Protein AF-A0A5B8U722-F1 (afdb_monomer_lite)

Organism: NCBI:txid496014

Secondary structure (DSSP, 8-state):
------PPPPPPPPHHHHHHHHHHHHHHHHS-TTTT--BHHHHHHHTT--S--HHHHHHHHHHHHHTT-EEES-TTTPPTT-B-EEEPTTS------S--S--SSSSSSSTT------------------------------PPPP------------------------------HHHHHHHHHHHHHHHHHHHHHTTT-EEEEEE-TTS-EEEEEE-SSS-EEEEEEE-SEEEEEESEEEEEES-TTSEEEETTEEEPP-SSSEEEEEETTTEEEEPPGGGSTT-

Sequence (287 aa):
MESSGQRPPDPEVPLVDAGIAAEIARAAARGRGADRSPTLEQLLAAFGEREPTEAARRRVRAALQVSGMGVKPDLLDAEPGQRLLLLPPGVPSGRSRGRALGGLLALAAVLAIAVGAAALIGSGSGGGSAGDDLPATGTTTARVPGASTTTTAAPDTTASTPAETTDTTATTTTTTPADDAAAQRAARRRRQAAAEQAQGLVTVRVDASRVPTFLCVDDGAGTELFNGTLDGVKVFTERRVRLNIGLASTRVTVDGNALVLAGSPAGFDITRRGGARELPLGQRPCA

Foldseek 3Di:
DDPPPDDPDQDDAPPVLLVLLLVLLVCCVPDDQVSQWDFLCVLLVSVVHNDLDLVSLSRNQVSNVSNQKAWPPRSNPDDHRGIIGIHHHPPPNPPCPDDPDDDPPPPVVVVPDDDDDDDDDDDDDDDDDDDDDDDDDDDDDDDDDDDDDDDDDDDDDDDDDDDDDDPPPPPPPPDDPVVVVVVVVVVVVVVVVVVVVLVQKKKKKKACQPDWKFKWKDQVVQHTPDGDIDHGMDIDIHNKMKMWIQDQPIWMDINNHTDHAPDGGWIWIAHPVPGTDTDDPVGHRPD

Radius of gyration: 32.89 Å; chains: 1; bounding box: 66×100×90 Å

pLDDT: mean 77.54, std 21.73, range [35.44, 98.56]

Structure (mmCIF, N/CA/C/O backbone):
data_AF-A0A5B8U722-F1
#
_entry.id   AF-A0A5B8U722-F1
#
loop_
_atom_site.group_PDB
_atom_site.id
_atom_site.type_symbol
_atom_site.label_atom_id
_atom_site.label_alt_id
_atom_site.label_comp_id
_atom_site.label_asym_id
_atom_site.label_entity_id
_atom_site.label_seq_id
_atom_site.pdbx_PDB_ins_code
_atom_site.Cartn_x
_atom_site.Cartn_y
_atom_site.Cartn_z
_atom_site.occupancy
_atom_site.B_iso_or_equiv
_atom_site.auth_seq_id
_atom_site.auth_comp_id
_atom_site.auth_asym_id
_atom_site.auth_atom_id
_atom_site.pdbx_PDB_model_num
ATOM 1 N N . MET A 1 1 ? 43.239 -1.236 -46.758 1.00 45.78 1 MET A N 1
ATOM 2 C CA . MET A 1 1 ? 43.403 -0.206 -45.712 1.00 45.78 1 MET A CA 1
ATOM 3 C C . MET A 1 1 ? 42.037 0.018 -45.096 1.00 45.78 1 MET A C 1
ATOM 5 O O . MET A 1 1 ? 41.280 0.853 -45.570 1.00 45.78 1 MET A O 1
ATOM 9 N N . GLU A 1 2 ? 41.668 -0.829 -44.139 1.00 52.81 2 GLU A N 1
ATOM 10 C CA . GLU A 1 2 ? 40.404 -0.686 -43.420 1.00 52.81 2 GLU A CA 1
ATOM 11 C C . GLU A 1 2 ? 40.581 0.439 -42.403 1.00 52.81 2 GLU A C 1
ATOM 13 O O . GLU A 1 2 ? 41.455 0.386 -41.540 1.00 52.81 2 GLU A O 1
ATOM 18 N N . SER A 1 3 ? 39.816 1.513 -42.590 1.00 61.81 3 SER A N 1
ATOM 19 C CA . SER A 1 3 ? 39.778 2.644 -41.676 1.00 61.81 3 SER A CA 1
ATOM 20 C C . SER A 1 3 ? 39.223 2.143 -40.347 1.00 61.81 3 SER A C 1
ATOM 22 O O . SER A 1 3 ? 38.045 1.792 -40.256 1.00 61.81 3 SER A O 1
ATOM 24 N N . SER A 1 4 ? 40.084 2.063 -39.333 1.00 68.56 4 SER A N 1
ATOM 25 C CA . SER A 1 4 ? 39.699 1.841 -37.941 1.00 68.56 4 SER A CA 1
ATOM 26 C C . SER A 1 4 ? 38.858 3.029 -37.483 1.00 68.56 4 SER A C 1
ATOM 28 O O . SER A 1 4 ? 39.371 3.964 -36.874 1.00 68.56 4 SER A O 1
ATOM 30 N N . GLY A 1 5 ? 37.575 3.030 -37.849 1.00 67.31 5 GLY A N 1
ATOM 31 C CA . GLY A 1 5 ? 36.632 4.068 -37.470 1.00 67.31 5 GLY A CA 1
ATOM 32 C C . GLY A 1 5 ? 36.662 4.232 -35.958 1.00 67.31 5 GLY A C 1
ATOM 33 O O . GLY A 1 5 ? 36.425 3.269 -35.225 1.00 67.31 5 GLY A O 1
ATOM 34 N N . GLN A 1 6 ? 37.006 5.439 -35.508 1.00 75.38 6 GLN A N 1
ATOM 35 C CA . GLN A 1 6 ? 36.998 5.827 -34.105 1.00 75.38 6 GLN A CA 1
ATOM 36 C C . GLN A 1 6 ? 35.641 5.415 -33.517 1.00 75.38 6 GLN A C 1
ATOM 38 O O . GLN A 1 6 ? 34.600 5.952 -33.905 1.00 75.38 6 GLN A O 1
ATOM 43 N N . ARG A 1 7 ? 35.625 4.417 -32.626 1.00 67.31 7 ARG A N 1
ATOM 44 C CA . ARG A 1 7 ? 34.402 4.063 -31.904 1.00 67.31 7 ARG A CA 1
ATOM 45 C C . ARG A 1 7 ? 34.008 5.309 -31.097 1.00 67.31 7 ARG A C 1
ATOM 47 O O . ARG A 1 7 ? 34.874 5.831 -30.393 1.00 67.31 7 ARG A O 1
ATOM 54 N N . PRO A 1 8 ? 32.770 5.820 -31.222 1.00 72.12 8 PRO A N 1
ATOM 55 C CA . PRO A 1 8 ? 32.344 6.960 -30.424 1.00 72.12 8 PRO A CA 1
ATOM 56 C C . PRO A 1 8 ? 32.541 6.628 -28.937 1.00 72.12 8 PRO A C 1
ATOM 58 O O . PRO A 1 8 ? 32.308 5.475 -28.559 1.00 72.12 8 PRO A O 1
ATOM 61 N N . PRO A 1 9 ? 33.020 7.585 -28.122 1.00 76.75 9 PRO A N 1
ATOM 62 C CA . PRO A 1 9 ? 33.243 7.356 -26.701 1.00 76.75 9 PRO A CA 1
ATOM 63 C C . PRO A 1 9 ? 31.940 6.895 -26.045 1.00 76.75 9 PRO A C 1
ATOM 65 O O . PRO A 1 9 ? 30.863 7.411 -26.360 1.00 76.75 9 PRO A O 1
ATOM 68 N N . ASP A 1 10 ? 32.041 5.896 -25.168 1.00 74.56 10 ASP A N 1
ATOM 69 C CA . ASP A 1 10 ? 30.887 5.405 -24.423 1.00 74.56 10 ASP A CA 1
ATOM 70 C C . ASP A 1 10 ? 30.315 6.555 -23.573 1.00 74.56 10 ASP A C 1
ATOM 72 O O . ASP A 1 10 ? 31.083 7.302 -22.959 1.00 74.56 10 ASP A O 1
ATOM 76 N N . PRO A 1 11 ? 28.985 6.754 -23.561 1.00 78.56 11 PRO A N 1
ATOM 77 C CA . PRO A 1 11 ? 28.383 7.850 -22.818 1.00 78.56 11 PRO A CA 1
ATOM 78 C C . PRO A 1 11 ? 28.629 7.659 -21.320 1.00 78.56 11 PRO A C 1
ATOM 80 O O . PRO A 1 11 ? 28.277 6.622 -20.754 1.00 78.56 11 PRO A O 1
ATOM 83 N N . GLU A 1 12 ? 29.207 8.672 -20.675 1.00 86.50 12 GLU A N 1
ATOM 84 C CA . GLU A 1 12 ? 29.334 8.705 -19.220 1.00 86.50 12 GLU A CA 1
ATOM 85 C C . GLU A 1 12 ? 27.938 8.666 -18.586 1.00 86.50 12 GLU A C 1
ATOM 87 O O . GLU A 1 12 ? 27.045 9.431 -18.959 1.00 86.50 12 GLU A O 1
ATOM 92 N N . VAL A 1 13 ? 27.738 7.741 -17.646 1.00 89.00 13 VAL A N 1
ATOM 93 C CA . VAL A 1 13 ? 26.460 7.560 -16.951 1.00 89.00 13 VAL A CA 1
ATOM 94 C C . VAL A 1 13 ? 26.502 8.354 -15.645 1.00 89.00 13 VAL A C 1
ATOM 96 O O . VAL A 1 13 ? 27.310 8.025 -14.772 1.00 89.00 13 VAL A O 1
ATOM 99 N N . PRO A 1 14 ? 25.639 9.370 -15.463 1.00 90.56 14 PRO A N 1
ATOM 100 C CA . PRO A 1 14 ? 25.515 10.065 -14.189 1.00 90.56 14 PRO A CA 1
ATOM 101 C C . PRO A 1 14 ? 25.178 9.091 -13.052 1.00 90.56 14 PRO A C 1
ATOM 103 O O . PRO A 1 14 ? 24.369 8.178 -13.218 1.00 90.56 14 PRO A O 1
ATOM 106 N N . LEU A 1 15 ? 25.742 9.311 -11.859 1.00 90.19 15 LEU A N 1
ATOM 107 C CA . LEU A 1 15 ? 25.465 8.464 -10.686 1.00 90.19 15 LEU A CA 1
ATOM 108 C C . LEU A 1 15 ? 23.971 8.418 -10.325 1.00 90.19 15 LEU A C 1
ATOM 110 O O . LEU A 1 15 ? 23.484 7.399 -9.837 1.00 90.19 15 LEU A O 1
ATOM 114 N N . VAL A 1 16 ? 23.245 9.507 -10.594 1.00 92.25 16 VAL A N 1
ATOM 115 C CA . VAL A 1 16 ? 21.790 9.590 -10.402 1.00 92.25 16 VAL A CA 1
ATOM 116 C C . VAL A 1 16 ? 21.071 8.570 -11.290 1.00 92.25 16 VAL A C 1
ATOM 118 O O . VAL A 1 16 ? 20.267 7.785 -10.789 1.00 92.25 16 VAL A O 1
ATOM 121 N N . ASP A 1 17 ? 21.429 8.501 -12.572 1.00 92.44 17 ASP A N 1
ATOM 122 C CA . ASP A 1 17 ? 20.824 7.580 -13.539 1.00 92.44 17 ASP A CA 1
ATOM 123 C C . ASP A 1 17 ? 21.125 6.120 -13.185 1.00 92.44 17 ASP A C 1
ATOM 125 O O . ASP A 1 17 ? 20.253 5.257 -13.283 1.00 92.44 17 ASP A O 1
ATOM 129 N N . ALA A 1 18 ? 22.339 5.829 -12.709 1.00 90.69 18 ALA A N 1
ATOM 130 C CA . ALA A 1 18 ? 22.688 4.496 -12.221 1.00 90.69 18 ALA A CA 1
ATOM 131 C C . ALA A 1 18 ? 21.826 4.081 -11.011 1.00 90.69 18 ALA A C 1
ATOM 133 O O . ALA A 1 18 ? 21.394 2.930 -10.918 1.00 90.69 18 ALA A O 1
ATOM 134 N N . GLY A 1 19 ? 21.529 5.021 -10.105 1.00 90.62 19 GLY A N 1
ATOM 135 C CA . GLY A 1 19 ? 20.629 4.798 -8.972 1.00 90.62 19 GLY A CA 1
ATOM 136 C C . GLY A 1 19 ? 19.201 4.463 -9.409 1.00 90.62 19 GLY A C 1
ATOM 137 O O . GLY A 1 19 ? 18.633 3.472 -8.941 1.00 90.62 19 GLY A O 1
ATOM 138 N N . ILE A 1 20 ? 18.660 5.237 -10.355 1.00 93.31 20 ILE A N 1
ATOM 139 C CA . ILE A 1 20 ? 17.325 5.021 -10.936 1.00 93.31 20 ILE A CA 1
ATOM 140 C C . ILE A 1 20 ? 17.263 3.660 -11.641 1.00 93.31 20 ILE A C 1
ATOM 142 O O . ILE A 1 20 ? 16.347 2.871 -11.407 1.00 93.31 20 ILE A O 1
ATOM 146 N N . ALA A 1 21 ? 18.273 3.327 -12.449 1.00 92.94 21 ALA A N 1
ATOM 147 C CA . ALA A 1 21 ? 18.354 2.042 -13.137 1.00 92.94 21 ALA A CA 1
ATOM 148 C C . ALA A 1 21 ? 18.382 0.850 -12.161 1.00 92.94 21 ALA A C 1
ATOM 150 O O . ALA A 1 21 ? 17.699 -0.151 -12.392 1.00 92.94 21 ALA A O 1
ATOM 151 N N . ALA A 1 22 ? 19.099 0.967 -11.038 1.00 91.38 22 ALA A N 1
ATOM 152 C CA . ALA A 1 22 ? 19.136 -0.065 -10.004 1.00 91.38 22 ALA A CA 1
ATOM 153 C C . ALA A 1 22 ? 17.789 -0.219 -9.274 1.00 91.38 22 ALA A C 1
ATOM 155 O O . ALA A 1 22 ? 17.413 -1.328 -8.878 1.00 91.38 22 ALA A O 1
ATOM 156 N N . GLU A 1 23 ? 17.048 0.873 -9.086 1.00 91.25 23 GLU A N 1
ATOM 157 C CA . GLU A 1 23 ? 15.702 0.836 -8.516 1.00 91.25 23 GLU A CA 1
ATOM 158 C C . GLU A 1 23 ? 14.706 0.159 -9.464 1.00 91.25 23 GLU A C 1
ATOM 160 O O . GLU A 1 23 ? 13.997 -0.760 -9.044 1.00 91.25 23 GLU A O 1
ATOM 165 N N . ILE A 1 24 ? 14.734 0.518 -10.752 1.00 90.38 24 ILE A N 1
ATOM 166 C CA . ILE A 1 24 ? 13.942 -0.136 -11.803 1.00 90.38 24 ILE A CA 1
ATOM 167 C C . ILE A 1 24 ? 14.284 -1.629 -11.877 1.00 90.38 24 ILE A C 1
ATOM 169 O O . ILE A 1 24 ? 13.381 -2.459 -11.958 1.00 90.38 24 ILE A O 1
ATOM 173 N N . ALA A 1 25 ? 15.562 -2.002 -11.773 1.00 89.56 25 ALA A N 1
ATOM 174 C CA . ALA A 1 25 ? 15.980 -3.403 -11.748 1.00 89.56 25 ALA A CA 1
ATOM 175 C C . ALA A 1 25 ? 15.379 -4.170 -10.559 1.00 89.56 25 ALA A C 1
ATOM 177 O O . ALA A 1 25 ? 14.835 -5.266 -10.723 1.00 89.56 25 ALA A O 1
ATOM 178 N N . ARG A 1 26 ? 15.406 -3.579 -9.357 1.00 88.44 26 ARG A N 1
ATOM 179 C CA . ARG A 1 26 ? 14.780 -4.163 -8.157 1.00 88.44 26 ARG A CA 1
ATOM 180 C C . ARG A 1 26 ? 13.259 -4.239 -8.267 1.00 88.44 26 ARG A C 1
ATOM 182 O O . ARG A 1 26 ? 12.664 -5.153 -7.692 1.00 88.44 26 ARG A O 1
ATOM 189 N N . ALA A 1 27 ? 12.625 -3.283 -8.940 1.00 87.19 27 ALA A N 1
ATOM 190 C CA . ALA A 1 27 ? 11.193 -3.307 -9.209 1.00 87.19 27 ALA A CA 1
ATOM 191 C C . ALA A 1 27 ? 10.849 -4.420 -10.209 1.00 87.19 27 ALA A C 1
ATOM 193 O O . ALA A 1 27 ? 10.029 -5.274 -9.892 1.00 87.19 27 ALA A O 1
ATOM 194 N N . ALA A 1 28 ? 11.548 -4.506 -11.343 1.00 86.62 28 ALA A N 1
ATOM 195 C CA . ALA A 1 28 ? 11.338 -5.536 -12.363 1.00 86.62 28 ALA A CA 1
ATOM 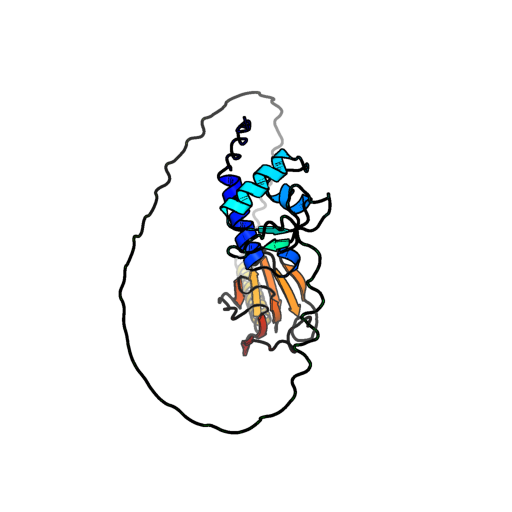196 C C . ALA A 1 28 ? 11.570 -6.963 -11.829 1.00 86.62 28 ALA A C 1
ATOM 198 O O . ALA A 1 28 ? 10.838 -7.893 -12.185 1.00 86.62 28 ALA A O 1
ATOM 199 N N . ALA A 1 29 ? 12.551 -7.137 -10.935 1.00 84.56 29 ALA A N 1
ATOM 200 C CA . ALA A 1 29 ? 12.826 -8.413 -10.277 1.00 84.56 29 ALA A CA 1
ATOM 201 C C . ALA A 1 29 ? 11.695 -8.855 -9.327 1.00 84.56 29 ALA A C 1
ATOM 203 O O . ALA A 1 29 ? 11.394 -10.046 -9.246 1.00 84.56 29 ALA A O 1
ATOM 204 N N . ARG A 1 30 ? 11.055 -7.909 -8.624 1.00 82.81 30 ARG A N 1
ATOM 205 C CA . ARG A 1 30 ? 9.993 -8.178 -7.632 1.00 82.81 30 ARG A CA 1
ATOM 206 C C . ARG A 1 30 ? 8.572 -8.118 -8.207 1.00 82.81 30 ARG A C 1
ATOM 208 O O . ARG A 1 30 ? 7.661 -8.697 -7.622 1.00 82.81 30 ARG A O 1
ATOM 215 N N . GLY A 1 31 ? 8.382 -7.396 -9.306 1.00 70.88 31 GLY A N 1
ATOM 216 C CA . GLY A 1 31 ? 7.081 -6.995 -9.836 1.00 70.88 31 GLY A CA 1
ATOM 217 C C . GLY A 1 31 ? 6.340 -8.070 -10.631 1.00 70.88 31 GLY A C 1
ATOM 218 O O . GLY A 1 31 ? 6.924 -9.048 -11.117 1.00 70.88 31 GLY A O 1
ATOM 219 N N . ARG A 1 32 ? 5.023 -7.862 -10.780 1.00 60.31 32 ARG A N 1
ATOM 220 C CA . ARG A 1 32 ? 4.147 -8.657 -11.664 1.00 60.31 32 ARG A CA 1
ATOM 221 C C . ARG A 1 32 ? 4.391 -8.235 -13.120 1.00 60.31 32 ARG A C 1
ATOM 223 O O . ARG A 1 32 ? 5.004 -7.208 -13.375 1.00 60.31 32 ARG A O 1
ATOM 230 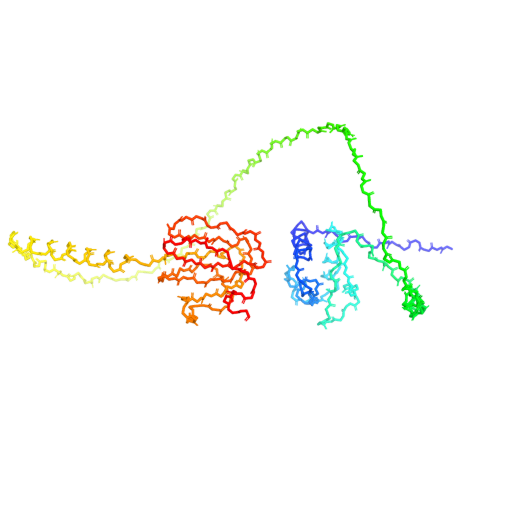N N . GLY A 1 33 ? 3.921 -9.017 -14.098 1.00 63.28 33 GLY A N 1
ATOM 231 C CA . GLY A 1 33 ? 4.271 -8.847 -15.523 1.00 63.28 33 GLY A CA 1
ATOM 232 C C . GLY A 1 33 ? 4.139 -7.426 -16.104 1.00 63.28 33 GLY A C 1
ATOM 233 O O . GLY A 1 33 ? 4.880 -7.099 -17.024 1.00 63.28 33 GLY A O 1
ATOM 234 N N . ALA A 1 34 ? 3.274 -6.570 -15.546 1.00 62.41 34 ALA A N 1
ATOM 235 C CA . ALA A 1 34 ? 3.134 -5.169 -15.950 1.00 62.41 34 ALA A CA 1
ATOM 236 C C . ALA A 1 34 ? 4.376 -4.308 -15.636 1.00 62.41 34 ALA A C 1
ATOM 238 O O . ALA A 1 34 ? 4.779 -3.513 -16.483 1.00 62.41 34 ALA A O 1
ATOM 239 N N . ASP A 1 35 ? 5.031 -4.529 -14.491 1.00 72.06 35 ASP A N 1
ATOM 240 C CA . ASP A 1 35 ? 6.246 -3.805 -14.072 1.00 72.06 35 ASP A CA 1
ATOM 241 C C . ASP A 1 35 ? 7.470 -4.196 -14.912 1.00 72.06 35 ASP A C 1
ATOM 243 O O . ASP A 1 35 ? 8.492 -3.514 -14.929 1.00 72.06 35 ASP A O 1
ATOM 247 N N . ARG A 1 36 ? 7.364 -5.316 -15.636 1.00 77.00 36 ARG A N 1
ATOM 248 C CA . ARG A 1 36 ? 8.388 -5.799 -16.566 1.00 77.00 36 ARG A CA 1
ATOM 249 C C . ARG A 1 36 ? 8.211 -5.245 -17.972 1.00 77.00 36 ARG A C 1
ATOM 251 O O . ARG A 1 36 ? 9.063 -5.517 -18.809 1.00 77.00 36 ARG A O 1
ATOM 258 N N . SER A 1 37 ? 7.125 -4.521 -18.246 1.00 90.44 37 SER A N 1
ATOM 259 C CA . SER A 1 37 ? 6.800 -4.023 -19.584 1.00 90.44 37 SER A CA 1
ATOM 260 C C . SER A 1 37 ? 6.424 -2.530 -19.614 1.00 90.44 37 SER A C 1
ATOM 262 O O . SER A 1 37 ? 5.319 -2.216 -20.077 1.00 90.44 37 SER A O 1
ATOM 264 N N . PRO A 1 38 ? 7.260 -1.603 -19.100 1.00 93.50 38 PRO A N 1
ATOM 265 C CA . PRO A 1 38 ? 6.992 -0.172 -19.230 1.00 93.50 38 PRO A CA 1
ATOM 266 C C . PRO A 1 38 ? 6.971 0.255 -20.701 1.00 93.50 38 PRO A C 1
ATOM 268 O O . PRO A 1 38 ? 7.628 -0.344 -21.552 1.00 93.50 38 PRO A O 1
ATOM 271 N N . THR A 1 39 ? 6.217 1.306 -21.008 1.00 95.50 39 THR A N 1
ATOM 272 C CA . THR A 1 39 ? 6.347 1.995 -22.303 1.00 95.50 39 THR A CA 1
ATOM 273 C C . THR A 1 39 ? 7.669 2.758 -22.369 1.00 95.50 39 THR A C 1
ATOM 275 O O . THR A 1 39 ? 8.244 3.105 -21.331 1.00 95.50 39 THR A O 1
ATOM 278 N N . LEU A 1 40 ? 8.159 3.022 -23.581 1.00 95.31 40 LEU A N 1
ATOM 279 C CA . LEU A 1 40 ? 9.360 3.828 -23.792 1.00 95.31 40 LEU A CA 1
ATOM 280 C C . LEU A 1 40 ? 9.274 5.183 -23.070 1.00 95.31 40 LEU A C 1
ATOM 282 O O . LEU A 1 40 ? 10.220 5.578 -22.396 1.00 95.31 40 LEU A O 1
ATOM 286 N N . GLU A 1 41 ? 8.134 5.864 -23.160 1.00 95.25 41 GLU A N 1
ATOM 287 C CA . GLU A 1 41 ? 7.905 7.174 -22.547 1.00 95.25 41 GLU A CA 1
ATOM 288 C C . GLU A 1 41 ? 7.948 7.094 -21.027 1.00 95.25 41 GLU A C 1
ATOM 290 O O . GLU A 1 41 ? 8.575 7.930 -20.389 1.00 95.25 41 GLU A O 1
ATOM 295 N N . GLN A 1 42 ? 7.317 6.075 -20.437 1.00 94.62 42 GLN A N 1
ATOM 296 C CA . GLN A 1 42 ? 7.354 5.866 -18.988 1.00 94.62 42 GLN A CA 1
ATOM 297 C C . GLN A 1 42 ? 8.774 5.614 -18.498 1.00 94.62 42 GLN A C 1
ATOM 299 O O . GLN A 1 42 ? 9.165 6.127 -17.451 1.00 94.62 42 GLN A O 1
ATOM 304 N N . LEU A 1 43 ? 9.545 4.833 -19.258 1.00 95.00 43 LEU A N 1
ATOM 305 C CA . LEU A 1 43 ? 10.925 4.558 -18.910 1.00 95.00 43 LEU A CA 1
ATOM 306 C C . LEU A 1 43 ? 11.764 5.834 -18.988 1.00 95.00 43 LEU A C 1
ATOM 308 O O . LEU A 1 43 ? 12.470 6.128 -18.038 1.00 95.00 43 LEU A O 1
ATOM 312 N N . LEU A 1 44 ? 11.661 6.620 -20.060 1.00 95.50 44 LEU A N 1
ATOM 313 C CA . LEU A 1 44 ? 12.402 7.880 -20.190 1.00 95.50 44 LEU A CA 1
ATOM 314 C C . LEU A 1 44 ? 11.978 8.921 -19.144 1.00 95.50 44 LEU A C 1
ATOM 316 O O . LEU A 1 44 ? 12.833 9.561 -18.532 1.00 95.50 44 LEU A O 1
ATOM 320 N N . ALA A 1 45 ? 10.678 9.016 -18.859 1.00 95.75 45 ALA A N 1
ATOM 321 C CA . ALA A 1 45 ? 10.142 9.902 -17.833 1.00 95.75 45 ALA A CA 1
ATOM 322 C C . ALA A 1 45 ? 10.676 9.562 -16.433 1.00 95.75 45 ALA A C 1
ATOM 324 O O . ALA A 1 45 ? 10.900 10.472 -15.636 1.00 95.75 45 ALA A O 1
ATOM 325 N N . ALA A 1 46 ? 10.943 8.283 -16.139 1.00 94.62 46 ALA A N 1
ATOM 326 C CA . ALA A 1 46 ? 11.564 7.871 -14.879 1.00 94.62 46 ALA A CA 1
ATOM 327 C C . ALA A 1 46 ? 12.998 8.410 -14.712 1.00 94.62 46 ALA A C 1
ATOM 329 O O . ALA A 1 46 ? 13.438 8.623 -13.587 1.00 94.62 46 ALA A O 1
ATOM 330 N N . PHE A 1 47 ? 13.699 8.684 -15.816 1.00 94.94 47 PHE A N 1
ATOM 331 C CA . PHE A 1 47 ? 15.008 9.351 -15.832 1.00 94.94 47 PHE A CA 1
ATOM 332 C C . PHE A 1 47 ? 14.894 10.880 -15.982 1.00 94.94 47 PHE A C 1
ATOM 334 O O . PHE A 1 47 ? 15.896 11.561 -16.174 1.00 94.94 47 PHE A O 1
ATOM 341 N N . GLY A 1 48 ? 13.681 11.438 -15.897 1.00 95.25 48 GLY A N 1
ATOM 342 C CA . GLY A 1 48 ? 13.431 12.876 -16.023 1.00 95.25 48 GLY A CA 1
ATOM 343 C C . GLY A 1 48 ? 13.395 13.398 -17.463 1.00 95.25 48 GLY A C 1
ATOM 344 O O . GLY A 1 48 ? 13.271 14.605 -17.666 1.00 95.25 48 GLY A O 1
ATOM 345 N N . GLU A 1 49 ? 13.457 12.518 -18.462 1.00 93.12 49 GLU A N 1
ATOM 346 C CA . GLU A 1 49 ? 13.475 12.892 -19.875 1.00 93.12 49 GLU A CA 1
ATOM 347 C C . GLU A 1 49 ? 12.045 12.891 -20.436 1.00 93.12 49 GLU A C 1
ATOM 349 O O . GLU A 1 49 ? 11.371 11.861 -20.480 1.00 93.12 49 GLU A O 1
ATOM 354 N N . ARG A 1 50 ? 11.556 14.067 -20.852 1.00 86.62 50 ARG A N 1
ATOM 355 C CA . ARG A 1 50 ? 10.190 14.234 -21.391 1.00 86.62 50 ARG A CA 1
ATOM 356 C C . ARG A 1 50 ? 10.084 13.927 -22.882 1.00 86.62 50 ARG A C 1
ATOM 358 O O . ARG A 1 50 ? 9.000 13.598 -23.354 1.00 86.62 50 ARG A O 1
ATOM 365 N N . GLU A 1 51 ? 11.189 14.042 -23.612 1.00 88.62 51 GLU A N 1
ATOM 366 C CA . GLU A 1 51 ? 11.237 13.833 -25.058 1.00 88.62 51 GLU A CA 1
ATOM 367 C C . GLU A 1 51 ? 12.090 12.604 -25.403 1.00 88.62 51 GLU A C 1
ATOM 369 O O . GLU A 1 51 ? 13.199 12.459 -24.878 1.00 88.62 51 GLU A O 1
ATOM 374 N N . PRO A 1 52 ? 11.634 11.722 -26.315 1.00 90.00 52 PRO A N 1
ATOM 375 C CA . PRO A 1 52 ? 12.336 10.496 -26.678 1.00 90.00 52 PRO A CA 1
ATOM 376 C C . PRO A 1 52 ? 13.509 10.725 -27.638 1.00 90.00 52 PRO A C 1
ATOM 378 O O . PRO A 1 52 ? 13.613 10.066 -28.677 1.00 90.00 52 PRO A O 1
ATOM 381 N N . THR A 1 53 ? 14.410 11.640 -27.274 1.00 93.56 53 THR A N 1
ATOM 382 C CA . THR A 1 53 ? 15.617 11.959 -28.041 1.00 93.56 53 THR A CA 1
ATOM 383 C C . THR A 1 53 ? 16.581 10.769 -28.091 1.00 93.56 53 THR A C 1
ATOM 385 O O . THR A 1 53 ? 16.662 9.952 -27.170 1.00 93.56 53 THR A O 1
ATOM 388 N N . GLU A 1 54 ? 17.361 10.663 -29.169 1.00 93.19 54 GLU A N 1
ATOM 389 C CA . GLU A 1 54 ? 18.341 9.580 -29.331 1.00 93.19 54 GLU A CA 1
ATOM 390 C C . GLU A 1 54 ? 19.424 9.614 -28.234 1.00 93.19 54 GLU A C 1
ATOM 392 O O . GLU A 1 54 ? 19.876 8.571 -27.757 1.00 93.19 54 GLU A O 1
ATOM 397 N N . ALA A 1 55 ? 19.806 10.814 -27.781 1.00 91.19 55 ALA A N 1
ATOM 398 C CA . ALA A 1 55 ? 20.750 11.003 -26.682 1.00 91.19 55 ALA A CA 1
ATOM 399 C C . ALA A 1 55 ? 20.197 10.477 -25.346 1.00 91.19 55 ALA A C 1
ATOM 401 O O . ALA A 1 55 ? 20.901 9.741 -24.650 1.00 91.19 55 ALA A O 1
ATOM 402 N N . ALA A 1 56 ? 18.932 10.777 -25.023 1.00 93.81 56 ALA A N 1
ATOM 403 C CA . ALA A 1 56 ? 18.263 10.257 -23.830 1.00 93.81 56 ALA A CA 1
ATOM 404 C C . ALA A 1 56 ? 18.173 8.724 -23.863 1.00 93.81 56 ALA A C 1
ATOM 406 O O . ALA A 1 56 ? 18.568 8.051 -22.911 1.00 93.81 56 ALA A O 1
ATOM 407 N N . ARG A 1 57 ? 17.761 8.147 -25.002 1.00 95.38 57 ARG A N 1
ATOM 408 C CA . ARG A 1 57 ? 17.699 6.686 -25.192 1.00 95.38 57 ARG A CA 1
ATOM 409 C C . ARG A 1 57 ? 19.065 6.019 -24.998 1.00 95.38 57 ARG A C 1
ATOM 411 O O . ARG A 1 57 ? 19.143 4.975 -24.349 1.00 95.38 57 ARG A O 1
ATOM 418 N N . ARG A 1 58 ? 20.151 6.616 -25.514 1.00 94.12 58 ARG A N 1
ATOM 419 C CA . ARG A 1 58 ? 21.529 6.128 -25.299 1.00 94.12 58 ARG A CA 1
ATOM 420 C C . ARG A 1 58 ? 21.935 6.172 -23.824 1.00 94.12 58 ARG A C 1
ATOM 422 O O . ARG A 1 58 ? 22.501 5.193 -23.339 1.00 94.12 58 ARG A O 1
ATOM 429 N N . ARG A 1 59 ? 21.620 7.259 -23.112 1.00 94.12 59 ARG A N 1
ATOM 430 C CA . ARG A 1 59 ? 21.944 7.418 -21.685 1.00 94.12 59 ARG A CA 1
ATOM 431 C C . ARG A 1 59 ? 21.208 6.396 -20.819 1.00 94.12 59 ARG A C 1
ATOM 433 O O . ARG A 1 59 ? 21.841 5.676 -20.052 1.00 94.12 59 ARG A O 1
ATOM 440 N N . VAL A 1 60 ? 19.897 6.248 -21.019 1.00 95.38 60 VAL A N 1
ATOM 441 C CA . VAL A 1 60 ? 19.069 5.270 -20.292 1.00 95.38 60 VAL A CA 1
ATOM 442 C C . VAL A 1 60 ? 19.520 3.839 -20.575 1.00 95.38 60 VAL A C 1
ATOM 444 O O . VAL A 1 60 ? 19.635 3.028 -19.656 1.00 95.38 60 VAL A O 1
ATOM 447 N N . ARG A 1 61 ? 19.857 3.524 -21.832 1.00 95.00 61 ARG A N 1
ATOM 448 C CA . ARG A 1 61 ? 20.436 2.225 -22.195 1.00 95.00 61 ARG A CA 1
ATOM 449 C C . ARG A 1 61 ? 21.723 1.944 -21.422 1.00 95.00 61 ARG A C 1
ATOM 451 O O . ARG A 1 61 ? 21.876 0.841 -20.902 1.00 95.00 61 ARG A O 1
ATOM 458 N N . ALA A 1 62 ? 22.636 2.910 -21.359 1.00 93.81 62 ALA A N 1
ATOM 459 C CA . ALA A 1 62 ? 23.894 2.760 -20.637 1.00 93.81 62 ALA A CA 1
ATOM 460 C C . ALA A 1 62 ? 23.654 2.570 -19.129 1.00 93.81 62 ALA A C 1
ATOM 462 O O . ALA A 1 62 ? 24.217 1.653 -18.533 1.00 93.81 62 ALA A O 1
ATOM 463 N N . ALA A 1 63 ? 22.738 3.336 -18.529 1.00 94.75 63 ALA A N 1
ATOM 464 C CA . ALA A 1 63 ? 22.371 3.190 -17.120 1.00 94.75 63 ALA A CA 1
ATOM 465 C C . ALA A 1 63 ? 21.785 1.802 -16.792 1.00 94.75 63 ALA A C 1
ATOM 467 O O . ALA A 1 63 ? 22.176 1.164 -15.809 1.00 94.75 63 ALA A O 1
ATOM 468 N N . LEU A 1 64 ? 20.895 1.287 -17.645 1.00 94.06 64 LEU A N 1
ATOM 469 C CA . LEU A 1 64 ? 20.336 -0.059 -17.492 1.00 94.06 64 LEU A CA 1
ATOM 470 C C . LEU A 1 64 ? 21.402 -1.148 -17.668 1.00 94.06 64 LEU A C 1
ATOM 472 O O . LEU A 1 64 ? 21.405 -2.115 -16.907 1.00 94.06 64 LEU A O 1
ATOM 476 N N . GLN A 1 65 ? 22.348 -0.970 -18.595 1.00 92.06 65 GLN A N 1
ATOM 477 C CA . GLN A 1 65 ? 23.478 -1.889 -18.771 1.00 92.06 65 GLN A CA 1
ATOM 478 C C . GLN A 1 65 ? 24.407 -1.923 -17.556 1.00 92.06 65 GLN A C 1
ATOM 480 O O . GLN A 1 65 ? 24.815 -3.010 -17.152 1.00 92.06 65 GLN A O 1
ATOM 485 N N . VAL A 1 66 ? 24.691 -0.774 -16.935 1.00 92.88 66 VAL A N 1
ATOM 486 C CA . VAL A 1 66 ? 25.455 -0.705 -15.674 1.00 92.88 66 VAL A CA 1
ATOM 487 C C . VAL A 1 66 ? 24.751 -1.491 -14.563 1.00 92.88 66 VAL A C 1
ATOM 489 O O . VAL A 1 66 ? 25.405 -2.149 -13.758 1.00 92.88 66 VAL A O 1
ATOM 492 N N . SER A 1 67 ? 23.416 -1.507 -14.567 1.00 90.75 67 SER A N 1
ATOM 493 C CA . SER A 1 67 ? 22.602 -2.306 -13.636 1.00 90.75 67 SER A CA 1
ATOM 494 C C . SER A 1 67 ? 22.425 -3.774 -14.061 1.00 90.75 67 SER A C 1
ATOM 496 O O . SER A 1 67 ? 21.671 -4.513 -13.429 1.00 90.75 67 SER A O 1
ATOM 498 N N . GLY A 1 68 ? 23.078 -4.209 -15.144 1.00 91.56 68 GLY A N 1
ATOM 499 C CA . GLY A 1 68 ? 22.984 -5.565 -15.689 1.00 91.56 68 GLY A CA 1
ATOM 500 C C . GLY A 1 68 ? 21.662 -5.890 -16.392 1.00 91.56 68 GLY A C 1
ATOM 501 O O . GLY A 1 68 ? 21.438 -7.044 -16.744 1.00 91.56 68 GLY A O 1
ATOM 502 N N . MET A 1 69 ? 20.785 -4.910 -16.608 1.00 92.75 69 MET A N 1
ATOM 503 C CA . MET A 1 69 ? 19.455 -5.110 -17.187 1.00 92.75 69 MET A CA 1
ATOM 504 C C . MET A 1 69 ? 19.492 -5.137 -18.717 1.00 92.75 69 MET A C 1
ATOM 506 O O . MET A 1 69 ? 20.148 -4.319 -19.366 1.00 92.75 69 MET A O 1
ATOM 510 N N . GLY A 1 70 ? 18.731 -6.061 -19.304 1.00 92.00 70 GLY A N 1
ATOM 511 C CA . GLY A 1 70 ? 18.435 -6.067 -20.737 1.00 92.00 70 GLY A CA 1
ATOM 512 C C . GLY A 1 70 ? 17.093 -5.401 -21.036 1.00 92.00 70 GLY A C 1
ATOM 513 O O . GLY A 1 70 ? 16.205 -5.387 -20.189 1.00 92.00 70 GLY A O 1
ATOM 514 N N . VAL A 1 71 ? 16.914 -4.894 -22.257 1.00 93.75 71 VAL A N 1
ATOM 515 C CA . VAL A 1 71 ? 15.633 -4.341 -22.731 1.00 93.75 71 VAL A CA 1
ATOM 516 C C . VAL A 1 71 ? 15.300 -4.934 -24.099 1.00 93.75 71 VAL A C 1
ATOM 518 O O . VAL A 1 71 ? 16.196 -5.070 -24.937 1.00 93.75 71 VAL A O 1
ATOM 521 N N . LYS A 1 72 ? 14.039 -5.332 -24.315 1.00 93.44 72 LYS A N 1
ATOM 522 C CA . LYS A 1 72 ? 13.531 -5.813 -25.609 1.00 93.44 72 LYS A CA 1
ATOM 523 C C . LYS A 1 72 ? 12.201 -5.152 -25.999 1.00 93.44 72 LYS A C 1
ATOM 525 O O . LYS A 1 72 ? 11.257 -5.265 -25.224 1.00 93.44 72 LYS A O 1
ATOM 530 N N . PRO A 1 73 ? 12.065 -4.586 -27.210 1.00 93.19 73 PRO A N 1
ATOM 531 C CA . PRO A 1 73 ? 13.127 -4.342 -28.201 1.00 93.19 73 PRO A CA 1
ATOM 532 C C . PRO A 1 73 ? 14.213 -3.381 -27.680 1.00 93.19 73 PRO A C 1
ATOM 534 O O . PRO A 1 73 ? 14.092 -2.849 -26.578 1.00 93.19 73 PRO A O 1
ATOM 537 N N . ASP A 1 74 ? 15.309 -3.218 -28.431 1.00 93.38 74 ASP A N 1
ATOM 538 C CA . ASP A 1 74 ? 16.366 -2.262 -28.066 1.00 93.38 74 ASP A CA 1
ATOM 539 C C . ASP A 1 74 ? 15.775 -0.841 -28.004 1.00 93.38 74 ASP A C 1
ATOM 541 O O . ASP A 1 74 ? 14.936 -0.469 -28.822 1.00 93.38 74 ASP A O 1
ATOM 545 N N . LEU A 1 75 ? 16.224 -0.033 -27.042 1.00 93.25 75 LEU A N 1
ATOM 546 C CA . LEU A 1 75 ? 15.728 1.328 -26.803 1.00 93.25 75 LEU A CA 1
ATOM 547 C C . LEU A 1 75 ? 15.895 2.251 -28.010 1.00 93.25 75 LEU A C 1
ATOM 549 O O . LEU A 1 75 ? 15.129 3.199 -28.178 1.00 93.25 75 LEU A O 1
ATOM 553 N N . LEU A 1 76 ? 16.917 1.995 -28.827 1.00 94.62 76 LEU A N 1
ATOM 554 C CA . LEU A 1 76 ? 17.186 2.777 -30.031 1.00 94.62 76 LEU A CA 1
ATOM 555 C C . LEU A 1 76 ? 16.225 2.437 -31.175 1.00 94.62 76 LEU A C 1
ATOM 557 O O . LEU A 1 76 ? 15.930 3.314 -31.977 1.00 94.62 76 LEU A O 1
ATOM 561 N N . ASP A 1 77 ? 15.703 1.211 -31.198 1.00 94.75 77 ASP A N 1
ATOM 562 C CA . ASP A 1 77 ? 14.815 0.718 -32.255 1.00 94.75 77 ASP A CA 1
ATOM 563 C C . ASP A 1 77 ? 13.333 0.791 -31.852 1.00 94.75 77 ASP A C 1
ATOM 565 O O . ASP A 1 77 ? 12.450 0.547 -32.670 1.00 94.75 77 ASP A O 1
ATOM 569 N N . ALA A 1 78 ? 13.048 1.093 -30.582 1.00 95.19 78 ALA A N 1
ATOM 570 C CA . ALA A 1 78 ? 11.695 1.115 -30.053 1.00 95.19 78 ALA A CA 1
ATOM 571 C C . ALA A 1 78 ? 10.873 2.297 -30.589 1.00 95.19 78 ALA A C 1
ATOM 573 O O . ALA A 1 78 ? 11.297 3.458 -30.522 1.00 95.19 78 ALA A O 1
ATOM 574 N N . GLU A 1 79 ? 9.663 2.019 -31.059 1.00 94.12 79 GLU A N 1
ATOM 575 C CA . GLU A 1 79 ? 8.711 3.049 -31.468 1.00 94.12 79 GLU A CA 1
ATOM 576 C C . GLU A 1 79 ? 8.140 3.789 -30.244 1.00 94.12 79 GLU A C 1
ATOM 578 O O . GLU A 1 79 ? 8.031 3.208 -29.156 1.00 94.12 79 GLU A O 1
ATOM 583 N N . PRO A 1 80 ? 7.759 5.070 -30.382 1.00 92.75 80 PRO A N 1
ATOM 584 C CA . PRO A 1 80 ? 6.986 5.756 -29.352 1.00 92.75 80 PRO A CA 1
ATOM 585 C C . PRO A 1 80 ? 5.707 4.974 -29.002 1.00 92.75 80 PRO A C 1
ATOM 587 O O . PRO A 1 80 ? 5.004 4.487 -29.885 1.00 92.75 80 PRO A O 1
ATOM 590 N N . GLY A 1 81 ? 5.418 4.815 -27.714 1.00 93.19 81 GLY A N 1
ATOM 591 C CA . GLY A 1 81 ? 4.314 4.022 -27.176 1.00 93.19 81 GLY A CA 1
ATOM 592 C C . GLY A 1 81 ? 4.598 2.520 -27.090 1.00 93.19 81 GLY A C 1
ATOM 593 O O . GLY A 1 81 ? 3.797 1.776 -26.514 1.00 93.19 81 GLY A O 1
ATOM 594 N N . GLN A 1 82 ? 5.729 2.043 -27.620 1.00 95.81 82 GLN A N 1
ATOM 595 C CA . GLN A 1 82 ? 6.059 0.624 -27.598 1.00 95.81 82 GLN A CA 1
ATOM 596 C C . GLN A 1 82 ? 6.408 0.159 -26.181 1.00 95.81 82 GLN A C 1
ATOM 598 O O . GLN A 1 82 ? 7.156 0.803 -25.441 1.00 95.81 82 GLN A O 1
ATOM 603 N N . ARG A 1 83 ? 5.867 -1.002 -25.800 1.00 95.12 83 ARG A N 1
ATOM 604 C CA . ARG A 1 83 ? 6.191 -1.659 -24.532 1.00 95.12 83 ARG A CA 1
ATOM 605 C C . ARG A 1 83 ? 7.543 -2.354 -24.611 1.00 95.12 83 ARG A C 1
ATOM 607 O O . ARG A 1 83 ? 7.805 -3.125 -25.532 1.00 95.12 83 ARG A O 1
ATOM 614 N N . LEU A 1 84 ? 8.360 -2.113 -23.598 1.00 94.94 84 LEU A N 1
ATOM 615 C CA . LEU A 1 84 ? 9.719 -2.603 -23.470 1.00 94.94 84 LEU A CA 1
ATOM 616 C C . LEU A 1 84 ? 9.777 -3.682 -22.399 1.00 94.94 84 LEU A C 1
ATOM 618 O O . LEU A 1 84 ? 9.535 -3.410 -21.231 1.00 94.94 84 LEU A O 1
ATOM 622 N N . LEU A 1 85 ? 10.130 -4.904 -22.775 1.00 93.69 85 LEU A N 1
ATOM 623 C CA . LEU A 1 85 ? 10.372 -5.985 -21.836 1.00 93.69 85 LEU A CA 1
ATOM 624 C C . LEU A 1 85 ? 11.728 -5.791 -21.149 1.00 93.69 85 LEU A C 1
ATOM 626 O O . LEU A 1 85 ? 12.779 -5.923 -21.780 1.00 93.69 85 LEU A O 1
ATOM 630 N N . LEU A 1 86 ? 11.693 -5.525 -19.847 1.00 93.50 86 LEU A N 1
ATOM 631 C CA . LEU A 1 86 ? 12.868 -5.485 -18.989 1.00 93.50 86 LEU A CA 1
ATOM 632 C C . LEU A 1 86 ? 13.282 -6.914 -18.626 1.00 93.50 86 LEU A C 1
ATOM 634 O O . LEU A 1 86 ? 12.516 -7.676 -18.030 1.00 93.50 86 LEU A O 1
ATOM 638 N N . LEU A 1 87 ? 14.502 -7.282 -1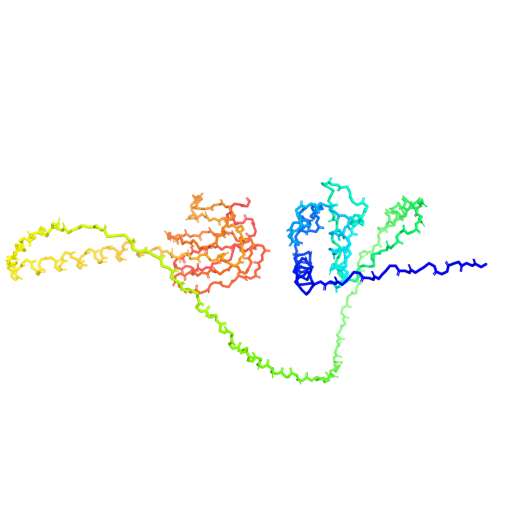9.004 1.00 90.44 87 LEU A N 1
ATOM 639 C CA . LEU A 1 87 ? 15.094 -8.577 -18.700 1.00 90.44 87 LEU A CA 1
ATOM 640 C C . LEU A 1 87 ? 15.958 -8.454 -17.441 1.00 90.44 87 LEU A C 1
ATOM 642 O O . LEU A 1 87 ? 16.806 -7.557 -17.386 1.00 90.44 87 LEU A O 1
ATOM 646 N N . PRO A 1 88 ? 15.775 -9.351 -16.456 1.00 85.56 88 PRO A N 1
ATOM 647 C CA . PRO A 1 88 ? 16.569 -9.332 -15.241 1.00 85.56 88 PRO A CA 1
ATOM 648 C C . PRO A 1 88 ? 18.058 -9.557 -15.538 1.00 85.56 88 PRO A C 1
ATOM 650 O O . PRO A 1 88 ? 18.419 -10.092 -16.595 1.00 85.56 88 PRO A O 1
ATOM 653 N N . PRO A 1 89 ? 18.936 -9.170 -14.602 1.00 83.44 89 PRO A N 1
ATOM 654 C CA . PRO A 1 89 ? 20.362 -9.392 -14.753 1.00 83.44 89 PRO A CA 1
ATOM 655 C C . PRO A 1 89 ? 20.685 -10.876 -14.921 1.00 83.44 89 PRO A C 1
ATOM 657 O O . PRO A 1 89 ? 20.061 -11.745 -14.314 1.00 83.44 89 PRO A O 1
ATOM 660 N N . GLY A 1 90 ? 21.662 -11.161 -15.780 1.00 77.00 90 GLY A N 1
ATOM 661 C CA . GLY A 1 90 ? 22.111 -12.523 -16.077 1.00 77.00 90 GLY A CA 1
ATOM 662 C C . GLY A 1 90 ? 21.342 -13.228 -17.195 1.00 77.00 90 GLY A C 1
ATOM 663 O O . GLY A 1 90 ? 21.806 -14.262 -17.672 1.00 77.00 90 GLY A O 1
ATOM 664 N N . VAL A 1 91 ? 20.226 -12.673 -17.684 1.00 75.62 91 VAL A N 1
ATOM 665 C CA . VAL A 1 91 ? 19.626 -13.162 -18.930 1.00 75.62 91 VAL A CA 1
ATOM 666 C C . VAL A 1 91 ? 20.434 -12.561 -20.079 1.00 75.62 91 VAL A C 1
ATOM 668 O O . VAL A 1 91 ? 20.435 -11.336 -20.224 1.00 75.62 91 VAL A O 1
ATOM 671 N N . PRO A 1 92 ? 21.150 -13.362 -20.892 1.00 66.06 92 PRO A N 1
ATOM 672 C CA . PRO A 1 92 ? 21.928 -12.815 -21.988 1.00 66.06 92 PRO A CA 1
ATOM 673 C C . PRO A 1 92 ? 20.976 -12.050 -22.905 1.00 66.06 92 PRO A C 1
ATOM 675 O O . PRO A 1 92 ? 20.075 -12.631 -23.520 1.00 66.06 92 PRO A O 1
ATOM 678 N N . SER A 1 93 ? 21.157 -10.730 -22.983 1.00 61.94 93 SER A N 1
ATOM 679 C CA . SER A 1 93 ? 20.496 -9.871 -23.956 1.00 61.94 93 SER A CA 1
ATOM 680 C C . SER A 1 93 ? 21.100 -10.210 -25.310 1.00 61.94 93 SER A C 1
ATOM 682 O O . SER A 1 93 ? 21.994 -9.541 -25.820 1.00 61.94 93 SER A O 1
ATOM 684 N N . GLY A 1 94 ? 20.680 -11.357 -25.848 1.00 55.19 94 GLY A N 1
ATOM 685 C CA . GLY A 1 94 ? 21.186 -11.884 -27.096 1.00 55.19 94 GLY A CA 1
ATOM 686 C C . GLY A 1 94 ? 21.044 -10.796 -28.141 1.00 55.19 94 GLY A C 1
ATOM 687 O O . GLY A 1 94 ? 19.927 -10.492 -28.561 1.00 55.19 94 GLY A O 1
ATOM 688 N N . ARG A 1 95 ? 22.178 -10.201 -28.531 1.00 51.97 95 ARG A N 1
ATOM 689 C CA . ARG A 1 95 ? 22.328 -9.481 -29.790 1.00 51.97 95 ARG A CA 1
ATOM 690 C C . ARG A 1 95 ? 21.935 -10.494 -30.853 1.00 51.97 95 ARG A C 1
ATOM 692 O O . ARG A 1 95 ? 22.777 -11.248 -31.331 1.00 51.97 95 ARG A O 1
ATOM 699 N N . SER A 1 96 ? 20.654 -10.551 -31.198 1.00 45.94 96 SER A N 1
ATOM 700 C CA . SER A 1 96 ? 20.160 -11.288 -32.350 1.00 45.94 96 SER A CA 1
ATOM 701 C C . SER A 1 96 ? 20.588 -10.518 -33.595 1.00 45.94 96 SER A C 1
ATOM 703 O O . SER A 1 96 ? 19.774 -9.958 -34.322 1.00 45.94 96 SER A O 1
ATOM 705 N N . ARG A 1 97 ? 21.900 -10.444 -33.825 1.00 45.66 97 ARG A N 1
ATOM 706 C CA . ARG A 1 97 ? 22.452 -10.141 -35.136 1.00 45.66 97 ARG A CA 1
ATOM 707 C C . ARG A 1 97 ? 22.157 -11.366 -35.997 1.00 45.66 97 ARG A C 1
ATOM 709 O O . ARG A 1 97 ? 22.938 -12.303 -36.007 1.00 45.66 97 ARG A O 1
ATOM 716 N N . GLY A 1 98 ? 20.987 -11.358 -36.634 1.00 44.75 98 GLY A N 1
ATOM 717 C CA . GLY A 1 98 ? 20.627 -12.227 -37.753 1.00 44.75 98 GLY A CA 1
ATOM 718 C C . GLY A 1 98 ? 20.494 -13.717 -37.434 1.00 44.75 98 GLY A C 1
ATOM 719 O O . GLY A 1 98 ? 21.490 -14.422 -37.358 1.00 44.75 98 GLY A O 1
ATOM 720 N N . ARG A 1 99 ? 19.248 -14.197 -37.323 1.00 41.94 99 ARG A N 1
ATOM 721 C CA . ARG A 1 99 ? 18.748 -15.516 -37.788 1.00 41.94 99 ARG A CA 1
ATOM 722 C C . ARG A 1 99 ? 17.320 -15.720 -37.268 1.00 41.94 99 ARG A C 1
ATOM 724 O O . ARG A 1 99 ? 17.056 -16.541 -36.399 1.00 41.94 99 ARG A O 1
ATOM 731 N N . ALA A 1 100 ? 16.389 -14.927 -37.788 1.00 43.84 100 ALA A N 1
ATOM 732 C CA . ALA A 1 100 ? 14.971 -15.259 -37.736 1.00 43.84 100 ALA A CA 1
ATOM 733 C C . ALA A 1 100 ? 14.671 -16.150 -38.948 1.00 43.84 100 ALA A C 1
ATOM 735 O O . ALA A 1 100 ? 14.566 -15.629 -40.049 1.00 43.84 100 ALA A O 1
ATOM 736 N N . LEU A 1 101 ? 14.655 -17.473 -38.748 1.00 48.41 101 LEU A N 1
ATOM 737 C CA . LEU A 1 101 ? 14.034 -18.512 -39.595 1.00 48.41 101 LEU A CA 1
ATOM 738 C C . LEU A 1 101 ? 14.431 -19.879 -39.004 1.00 48.41 101 LEU A C 1
ATOM 740 O O . LEU A 1 101 ? 15.549 -20.334 -39.223 1.00 48.41 101 LEU A O 1
ATOM 744 N N . GLY A 1 102 ? 13.557 -20.524 -38.219 1.00 42.72 102 GLY A N 1
ATOM 745 C CA . GLY A 1 102 ? 13.774 -21.932 -37.828 1.00 42.72 102 GLY A CA 1
ATOM 746 C C . GLY A 1 102 ? 13.277 -22.402 -36.455 1.00 42.72 102 GLY A C 1
ATOM 747 O O . GLY A 1 102 ? 13.549 -23.536 -36.085 1.00 42.72 102 GLY A O 1
ATOM 748 N N . GLY A 1 103 ? 12.567 -21.582 -35.676 1.00 38.12 103 GLY A N 1
ATOM 749 C CA . GLY A 1 103 ? 12.229 -21.917 -34.282 1.00 38.12 103 GLY A CA 1
ATOM 750 C C . GLY A 1 103 ? 10.812 -22.430 -34.008 1.00 38.12 103 GLY A C 1
ATOM 751 O O . GLY A 1 103 ? 10.415 -22.423 -32.850 1.00 38.12 103 GLY A O 1
ATOM 752 N N . LEU A 1 104 ? 10.028 -22.818 -35.021 1.00 43.56 104 LEU A N 1
ATOM 753 C CA . LEU A 1 104 ? 8.617 -23.223 -34.851 1.00 43.56 104 LEU A CA 1
ATOM 754 C C . LEU A 1 104 ? 8.364 -24.741 -34.967 1.00 43.56 104 LEU A C 1
ATOM 756 O O . LEU A 1 104 ? 7.218 -25.166 -34.899 1.00 43.56 104 LEU A O 1
ATOM 760 N N . LEU A 1 105 ? 9.408 -25.574 -35.086 1.00 45.31 105 LEU A N 1
ATOM 761 C CA . LEU A 1 105 ? 9.266 -27.033 -35.267 1.00 45.31 105 LEU A CA 1
ATOM 762 C C . LEU A 1 105 ? 9.655 -27.901 -34.054 1.00 45.31 105 LEU A C 1
ATOM 764 O O . LEU A 1 105 ? 9.464 -29.111 -34.095 1.00 45.31 105 LEU A O 1
ATOM 768 N N . ALA A 1 106 ? 10.154 -27.326 -32.954 1.00 44.59 106 ALA A N 1
ATOM 769 C CA . ALA A 1 106 ? 10.638 -28.121 -31.816 1.00 44.59 106 ALA A CA 1
ATOM 770 C C . ALA A 1 106 ? 9.570 -28.443 -30.748 1.00 44.59 106 ALA A C 1
ATOM 772 O O . ALA A 1 106 ? 9.783 -29.333 -29.929 1.00 44.59 106 ALA A O 1
ATOM 773 N N . LEU A 1 107 ? 8.411 -27.769 -30.749 1.00 42.25 107 LEU A N 1
ATOM 774 C CA . LEU A 1 107 ? 7.391 -27.956 -29.702 1.00 42.25 107 LEU A CA 1
ATOM 775 C C . LEU A 1 107 ? 6.383 -29.085 -29.994 1.00 42.25 107 LEU A C 1
ATOM 777 O O . LEU A 1 107 ? 5.671 -29.512 -29.092 1.00 42.25 107 LEU A O 1
ATOM 781 N N . ALA A 1 108 ? 6.356 -29.614 -31.222 1.00 46.25 108 ALA A N 1
ATOM 782 C CA . ALA A 1 108 ? 5.499 -30.746 -31.590 1.00 46.25 108 ALA A CA 1
ATOM 783 C C . ALA A 1 108 ? 6.115 -32.120 -31.245 1.00 46.25 108 ALA A C 1
ATOM 785 O O . ALA A 1 108 ? 5.391 -33.105 -31.159 1.00 46.25 108 ALA A O 1
ATOM 786 N N . ALA A 1 109 ? 7.429 -32.200 -31.003 1.00 46.09 109 ALA A N 1
ATOM 787 C CA . ALA A 1 109 ? 8.109 -33.471 -30.728 1.00 46.09 109 ALA A CA 1
ATOM 788 C C . ALA A 1 109 ? 8.079 -33.896 -29.244 1.00 46.09 109 ALA A C 1
ATOM 790 O O . ALA A 1 109 ? 8.259 -35.072 -28.946 1.00 46.09 109 ALA A O 1
ATOM 791 N N . VAL A 1 110 ? 7.826 -32.975 -28.305 1.00 47.62 110 VAL A N 1
ATOM 792 C CA . VAL A 1 110 ? 7.863 -33.276 -26.855 1.00 47.62 110 VAL A CA 1
ATOM 793 C C . VAL A 1 110 ? 6.501 -33.739 -26.311 1.00 47.62 110 VAL A C 1
ATOM 795 O O . VAL A 1 110 ? 6.433 -34.349 -25.251 1.00 47.62 110 VAL A O 1
ATOM 798 N N . LEU A 1 111 ? 5.408 -33.541 -27.055 1.00 48.16 111 LEU A N 1
ATOM 799 C CA . LEU A 1 111 ? 4.050 -33.898 -26.616 1.00 48.16 111 LEU A CA 1
ATOM 800 C C . LEU A 1 111 ? 3.598 -35.315 -27.030 1.00 48.16 111 LEU A C 1
ATOM 802 O O . LEU A 1 111 ? 2.457 -35.687 -26.772 1.00 48.16 111 LEU A O 1
ATOM 806 N N . ALA A 1 112 ? 4.484 -36.119 -27.631 1.00 42.25 112 ALA A N 1
ATOM 807 C CA . ALA A 1 112 ? 4.166 -37.448 -28.171 1.00 42.25 112 ALA A CA 1
ATOM 808 C C . ALA A 1 112 ? 4.826 -38.638 -27.434 1.00 42.25 112 ALA A C 1
ATOM 810 O O . ALA A 1 112 ? 4.830 -39.749 -27.957 1.00 42.25 112 ALA A O 1
ATOM 811 N N . ILE A 1 113 ? 5.359 -38.443 -26.222 1.00 46.25 113 ILE A N 1
ATOM 812 C CA . ILE A 1 113 ? 5.853 -39.534 -25.358 1.00 46.25 113 ILE A CA 1
ATOM 813 C C . ILE A 1 113 ? 5.036 -39.481 -24.054 1.00 46.25 113 ILE A C 1
ATOM 815 O O . ILE A 1 113 ? 5.382 -38.767 -23.120 1.00 46.25 113 ILE A O 1
ATOM 819 N N . ALA A 1 114 ? 3.778 -39.936 -24.074 1.00 40.72 114 ALA A N 1
ATOM 820 C CA . ALA A 1 114 ? 3.368 -41.280 -23.636 1.00 40.72 114 ALA A CA 1
ATOM 821 C C . ALA A 1 114 ? 3.939 -41.627 -22.242 1.00 40.72 114 ALA A C 1
ATOM 823 O O . ALA A 1 114 ? 5.125 -41.891 -22.095 1.00 40.72 114 ALA A O 1
ATOM 824 N N . VAL A 1 115 ? 3.166 -41.457 -21.163 1.00 49.41 115 VAL A N 1
ATOM 825 C CA . VAL A 1 115 ? 2.212 -42.462 -20.645 1.00 49.41 115 VAL A CA 1
ATOM 826 C C . VAL A 1 115 ? 2.922 -43.784 -20.330 1.00 49.41 115 VAL A C 1
ATOM 828 O O . VAL A 1 115 ? 3.104 -44.617 -21.210 1.00 49.41 115 VAL A O 1
ATOM 831 N N . GLY A 1 116 ? 3.272 -43.983 -19.055 1.00 40.00 116 GLY A N 1
ATOM 832 C CA . GLY A 1 116 ? 3.668 -45.290 -18.523 1.00 40.00 116 GLY A CA 1
ATOM 833 C C . GLY A 1 116 ? 4.757 -45.229 -17.455 1.00 40.00 116 GLY A C 1
ATOM 834 O O . GLY A 1 116 ? 5.928 -45.192 -17.799 1.00 40.00 116 GLY A O 1
ATOM 835 N N . ALA A 1 117 ? 4.348 -45.237 -16.181 1.00 36.00 117 ALA A N 1
ATOM 836 C CA . ALA A 1 117 ? 4.993 -45.918 -15.043 1.00 36.00 117 ALA A CA 1
ATOM 837 C C . ALA A 1 117 ? 4.643 -45.196 -13.733 1.00 36.00 117 ALA A C 1
ATOM 839 O O . ALA A 1 117 ? 5.363 -44.327 -13.246 1.00 36.00 117 ALA A O 1
ATOM 840 N N . ALA A 1 118 ? 3.508 -45.583 -13.157 1.00 39.97 118 ALA A N 1
ATOM 841 C CA . ALA A 1 118 ? 3.325 -45.516 -11.719 1.00 39.97 118 ALA A CA 1
ATOM 842 C C . ALA A 1 118 ? 3.928 -46.786 -11.095 1.00 39.97 118 ALA A C 1
ATOM 844 O O . ALA A 1 118 ? 3.804 -47.862 -11.679 1.00 39.97 118 ALA A O 1
ATOM 845 N N . ALA A 1 119 ? 4.467 -46.618 -9.884 1.00 43.62 119 ALA A N 1
ATOM 846 C CA . ALA A 1 119 ? 4.785 -47.615 -8.857 1.00 43.62 119 ALA A CA 1
ATOM 847 C C . ALA A 1 119 ? 6.279 -47.917 -8.591 1.00 43.62 119 ALA A C 1
ATOM 849 O O . ALA A 1 119 ? 7.012 -48.385 -9.455 1.00 43.62 119 ALA A O 1
ATOM 850 N N . LEU A 1 120 ? 6.595 -47.778 -7.293 1.00 44.44 120 LEU A N 1
ATOM 851 C CA . LEU A 1 120 ? 7.622 -48.437 -6.472 1.00 44.44 120 LEU A CA 1
ATOM 852 C C . LEU A 1 120 ? 8.959 -47.719 -6.215 1.00 44.44 120 LEU A C 1
ATOM 854 O O . LEU A 1 120 ? 9.573 -47.135 -7.096 1.00 44.44 120 LEU A O 1
ATOM 858 N N . ILE A 1 121 ? 9.407 -47.932 -4.965 1.00 50.19 121 ILE A N 1
ATOM 859 C CA . ILE A 1 121 ? 10.665 -47.554 -4.290 1.00 50.19 121 ILE A CA 1
ATOM 860 C C . ILE A 1 121 ? 10.579 -46.163 -3.616 1.00 50.19 121 ILE A C 1
ATOM 862 O O . ILE A 1 121 ? 10.483 -45.147 -4.284 1.00 50.19 121 ILE A O 1
ATOM 866 N N . GLY A 1 122 ? 10.538 -45.994 -2.290 1.00 37.53 122 GLY A N 1
ATOM 867 C CA . GLY A 1 122 ? 10.989 -46.850 -1.190 1.00 37.53 122 GLY A CA 1
ATOM 868 C C . GLY A 1 122 ? 12.309 -46.330 -0.607 1.00 37.53 122 GLY A C 1
ATOM 869 O O . GLY A 1 122 ? 13.348 -46.535 -1.212 1.00 37.53 122 GLY A O 1
ATOM 870 N N . SER A 1 123 ? 12.224 -45.668 0.556 1.00 46.22 123 SER A N 1
ATOM 871 C CA . SER A 1 123 ? 13.231 -45.506 1.631 1.00 46.22 123 SER A CA 1
ATOM 872 C C . SER A 1 123 ? 14.730 -45.357 1.295 1.00 46.22 123 SER A C 1
ATOM 874 O O . SER A 1 123 ? 15.357 -46.287 0.797 1.00 46.22 123 SER A O 1
ATOM 876 N N . GLY A 1 124 ? 15.361 -44.286 1.792 1.00 36.69 124 GLY A N 1
ATOM 877 C CA . GLY A 1 124 ? 16.822 -44.213 1.907 1.00 36.69 124 GLY A CA 1
ATOM 878 C C . GLY A 1 124 ? 17.306 -43.064 2.789 1.00 36.69 124 GLY A C 1
ATOM 879 O O . GLY A 1 124 ? 17.159 -41.903 2.437 1.00 36.69 124 GLY A O 1
ATOM 880 N N . SER A 1 125 ? 17.845 -43.430 3.947 1.00 49.06 125 SER A N 1
ATOM 881 C CA . SER A 1 125 ? 18.422 -42.595 5.005 1.00 49.06 125 SER A CA 1
ATOM 882 C C . SER A 1 125 ? 19.886 -42.207 4.720 1.00 49.06 125 SER A C 1
ATOM 884 O O . SER A 1 125 ? 20.571 -42.917 3.988 1.00 49.06 125 SER A O 1
ATOM 886 N N . GLY A 1 126 ? 20.374 -41.155 5.391 1.00 35.44 126 GLY A N 1
ATOM 887 C CA . GLY A 1 126 ? 21.794 -40.773 5.515 1.00 35.44 126 GLY A CA 1
ATOM 888 C C . GLY A 1 126 ? 22.100 -39.418 4.862 1.00 35.44 126 GLY A C 1
ATOM 889 O O . GLY A 1 126 ? 21.733 -39.194 3.721 1.00 35.44 126 GLY A O 1
ATOM 890 N N . GLY A 1 127 ? 22.730 -38.427 5.489 1.00 36.91 127 GLY A N 1
ATOM 891 C CA . GLY A 1 127 ? 23.536 -38.404 6.702 1.00 36.91 127 GLY A CA 1
ATOM 892 C C . GLY A 1 127 ? 24.862 -37.694 6.400 1.00 36.91 127 GLY A C 1
ATOM 893 O O . GLY A 1 127 ? 25.701 -38.272 5.727 1.00 36.91 127 GLY A O 1
ATOM 894 N N . GLY A 1 128 ? 25.044 -36.485 6.944 1.00 37.47 128 GLY A N 1
ATOM 895 C CA . GLY A 1 128 ? 26.345 -35.986 7.417 1.00 37.47 128 GLY A CA 1
ATOM 896 C C . GLY A 1 128 ? 27.240 -35.133 6.499 1.00 37.47 128 GLY A C 1
ATOM 897 O O . GLY A 1 128 ? 27.674 -35.590 5.450 1.00 37.47 128 GLY A O 1
ATOM 898 N N . SER A 1 129 ? 27.643 -33.982 7.072 1.00 41.81 129 SER A N 1
ATOM 899 C CA . SER A 1 129 ? 28.960 -33.303 6.953 1.00 41.81 129 SER A CA 1
ATOM 900 C C . SER A 1 129 ? 29.222 -32.497 5.668 1.00 41.81 129 SER A C 1
ATOM 902 O O . SER A 1 129 ? 28.824 -32.911 4.593 1.00 41.81 129 SER A O 1
ATOM 904 N N . ALA A 1 130 ? 29.888 -31.338 5.639 1.00 39.31 130 ALA A N 1
ATOM 905 C CA . ALA A 1 130 ? 30.612 -30.468 6.578 1.00 39.31 130 ALA A CA 1
ATOM 906 C C . ALA A 1 130 ? 30.497 -29.026 5.991 1.00 39.31 130 ALA A C 1
ATOM 908 O O . ALA A 1 130 ? 30.212 -28.885 4.806 1.00 39.31 130 ALA A O 1
ATOM 909 N N . GLY A 1 131 ? 30.504 -27.924 6.745 1.00 41.31 131 GLY A N 1
ATOM 910 C CA . GLY A 1 131 ? 31.693 -27.339 7.367 1.00 41.31 131 GLY A CA 1
ATOM 911 C C . GLY A 1 131 ? 32.539 -26.594 6.328 1.00 41.31 131 GLY A C 1
ATOM 912 O O . GLY A 1 131 ? 33.357 -27.241 5.693 1.00 41.31 131 GLY A O 1
ATOM 913 N N . ASP A 1 132 ? 32.342 -25.278 6.165 1.00 41.72 132 ASP A N 1
ATOM 914 C CA . ASP A 1 132 ? 33.435 -24.369 5.788 1.00 41.72 132 ASP A CA 1
ATOM 915 C C . ASP A 1 132 ? 33.124 -22.899 6.132 1.00 41.72 132 ASP A C 1
ATOM 917 O O . ASP A 1 132 ? 31.971 -22.460 6.170 1.00 41.72 132 ASP A O 1
ATOM 921 N N . ASP A 1 133 ? 34.198 -22.198 6.461 1.00 36.78 133 ASP A N 1
ATOM 922 C CA . ASP A 1 133 ? 34.328 -21.015 7.304 1.00 36.78 133 ASP A CA 1
ATOM 923 C C . ASP A 1 133 ? 34.181 -19.657 6.570 1.00 36.78 133 ASP A C 1
ATOM 925 O O . ASP A 1 133 ? 34.625 -19.519 5.438 1.00 36.78 133 ASP A O 1
ATOM 929 N N . LEU A 1 134 ? 33.613 -18.661 7.286 1.00 39.50 134 LEU A N 1
ATOM 930 C CA . LEU A 1 134 ? 33.989 -17.222 7.447 1.00 39.50 134 LEU A CA 1
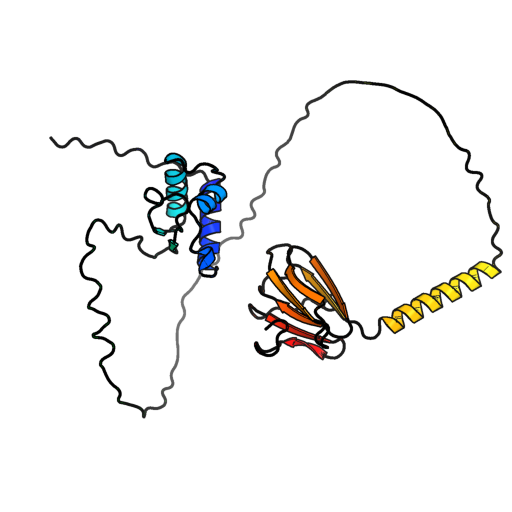ATOM 931 C C . LEU A 1 134 ? 34.363 -16.323 6.214 1.00 39.50 134 LEU A C 1
ATOM 933 O O . LEU A 1 134 ? 34.836 -16.819 5.203 1.00 39.50 134 LEU A O 1
ATOM 937 N N . PRO A 1 135 ? 34.226 -14.963 6.272 1.00 56.56 135 PRO A N 1
ATOM 938 C CA . PRO A 1 135 ? 34.417 -14.130 7.463 1.00 56.56 135 PRO A CA 1
ATOM 939 C C . PRO A 1 135 ? 33.403 -13.007 7.738 1.00 56.56 135 PRO A C 1
ATOM 941 O O . PRO A 1 135 ? 32.575 -12.608 6.922 1.00 56.56 135 PRO A O 1
ATOM 944 N N . ALA A 1 136 ? 33.538 -12.481 8.957 1.00 52.44 136 ALA A N 1
ATOM 945 C CA . ALA A 1 136 ? 32.978 -11.225 9.416 1.00 52.44 136 ALA A CA 1
ATOM 946 C C . ALA A 1 136 ? 33.636 -10.035 8.701 1.00 52.44 136 ALA A C 1
ATOM 948 O O . ALA A 1 136 ? 34.862 -9.915 8.698 1.00 52.44 136 ALA A O 1
ATOM 949 N N . THR A 1 137 ? 32.825 -9.105 8.192 1.00 46.28 137 THR A N 1
ATOM 950 C CA . THR A 1 137 ? 33.333 -7.838 7.655 1.00 46.28 137 THR A CA 1
ATOM 951 C C . THR A 1 137 ? 32.467 -6.666 8.108 1.00 46.28 137 THR A C 1
ATOM 953 O O . THR A 1 137 ? 31.375 -6.434 7.604 1.00 46.28 137 THR A O 1
ATOM 956 N N . GLY A 1 138 ? 33.004 -5.929 9.083 1.00 40.25 138 GLY A N 1
ATOM 957 C CA . GLY A 1 138 ? 33.113 -4.471 9.042 1.00 40.25 138 GLY A CA 1
ATOM 958 C C . GLY A 1 138 ? 31.839 -3.630 9.093 1.00 40.25 138 GLY A C 1
ATOM 959 O O . GLY A 1 138 ? 31.332 -3.179 8.071 1.00 40.25 138 GLY A O 1
ATOM 960 N N . THR A 1 139 ? 31.453 -3.239 10.305 1.00 46.78 139 THR A N 1
ATOM 961 C CA . THR A 1 139 ? 30.763 -1.969 10.566 1.00 46.78 139 THR A CA 1
ATOM 962 C C . THR A 1 139 ? 31.603 -0.803 10.031 1.00 46.78 139 THR A C 1
ATOM 964 O O . THR A 1 139 ? 32.724 -0.601 10.488 1.00 46.78 139 THR A O 1
ATOM 967 N N . THR A 1 140 ? 31.068 -0.003 9.105 1.00 42.47 140 THR A N 1
ATOM 968 C CA . THR A 1 140 ? 31.610 1.329 8.784 1.00 42.47 140 THR A CA 1
ATOM 969 C C . THR A 1 140 ? 30.490 2.358 8.865 1.00 42.47 140 THR A C 1
ATOM 971 O O . THR A 1 140 ? 29.655 2.480 7.972 1.00 42.47 140 THR A O 1
ATOM 974 N N . THR A 1 141 ? 30.473 3.100 9.969 1.00 45.78 141 THR A N 1
ATOM 975 C CA . THR A 1 141 ? 29.648 4.294 10.155 1.00 45.78 141 THR A CA 1
ATOM 976 C C . THR A 1 141 ? 30.325 5.454 9.429 1.00 45.78 141 THR A C 1
ATOM 978 O O . THR A 1 141 ? 31.328 5.983 9.905 1.00 45.78 141 THR A O 1
ATOM 981 N N . ALA A 1 142 ? 29.794 5.860 8.275 1.00 45.00 142 ALA A N 1
ATOM 982 C CA . ALA A 1 142 ? 30.233 7.074 7.595 1.00 45.00 142 ALA A CA 1
ATOM 983 C C . ALA A 1 142 ? 29.474 8.292 8.147 1.00 45.00 142 ALA A C 1
ATOM 985 O O . ALA A 1 142 ? 28.261 8.431 7.997 1.00 45.00 142 ALA A O 1
ATOM 986 N N . ARG A 1 143 ? 30.229 9.166 8.812 1.00 44.25 143 ARG A N 1
ATOM 987 C CA . ARG A 1 143 ? 29.851 10.505 9.270 1.00 44.25 143 ARG A CA 1
ATOM 988 C C . ARG A 1 143 ? 29.724 11.432 8.057 1.00 44.25 143 ARG A C 1
ATOM 990 O O . ARG A 1 143 ? 30.706 11.623 7.347 1.00 44.25 143 ARG A O 1
ATOM 997 N N . VAL A 1 144 ? 28.554 12.032 7.843 1.00 47.75 144 VAL A N 1
ATOM 998 C CA . VAL A 1 144 ? 28.365 13.080 6.823 1.00 47.75 144 VAL A CA 1
ATOM 999 C C . VAL A 1 144 ? 28.708 14.450 7.434 1.00 47.75 144 VAL A C 1
ATOM 1001 O O . VAL A 1 144 ? 28.185 14.771 8.505 1.00 47.75 144 VAL A O 1
ATOM 1004 N N . PRO A 1 145 ? 29.596 15.248 6.809 1.00 53.72 145 PRO A N 1
ATOM 1005 C CA . PRO A 1 145 ? 29.898 16.611 7.231 1.00 53.72 145 PRO A CA 1
ATOM 1006 C C . PRO A 1 145 ? 28.790 17.588 6.816 1.00 53.72 145 PRO A C 1
ATOM 1008 O O . PRO A 1 145 ? 28.157 17.435 5.773 1.00 53.72 145 PRO A O 1
ATOM 1011 N N . GLY A 1 146 ? 28.574 18.602 7.656 1.00 50.06 146 GLY A N 1
ATOM 1012 C CA . GLY A 1 146 ? 27.654 19.699 7.386 1.00 50.06 146 GLY A CA 1
ATOM 1013 C C . GLY A 1 146 ? 28.094 20.546 6.194 1.00 50.06 146 GLY A C 1
ATOM 1014 O O . GLY A 1 146 ? 29.285 20.771 5.983 1.00 50.06 146 GLY A O 1
ATOM 1015 N N . ALA A 1 147 ? 27.110 21.046 5.452 1.00 45.31 147 ALA A N 1
ATOM 1016 C CA . ALA A 1 147 ? 27.295 22.097 4.469 1.00 45.31 147 ALA A CA 1
ATOM 1017 C C . ALA A 1 147 ? 26.310 23.229 4.766 1.00 45.31 147 ALA A C 1
ATOM 1019 O O . ALA A 1 147 ? 25.094 23.044 4.810 1.00 45.31 147 ALA A O 1
ATOM 1020 N N . SER A 1 148 ? 26.907 24.383 5.028 1.00 46.53 148 SER A N 1
ATOM 1021 C CA . SER A 1 148 ? 26.313 25.687 5.256 1.00 46.53 148 SER A CA 1
ATOM 1022 C C . SER A 1 148 ? 25.505 26.160 4.048 1.00 46.53 148 SER A C 1
ATOM 1024 O O . SER A 1 148 ? 25.972 26.052 2.916 1.00 46.53 148 SER A O 1
ATOM 1026 N N . THR A 1 149 ? 24.361 26.796 4.285 1.00 47.78 149 THR A N 1
ATOM 1027 C CA . THR A 1 149 ? 23.753 27.710 3.310 1.00 47.78 149 THR A CA 1
ATOM 1028 C C . THR A 1 149 ? 23.715 29.110 3.893 1.00 47.78 149 THR A C 1
ATOM 1030 O O . THR A 1 149 ? 23.036 29.384 4.881 1.00 47.78 149 THR A O 1
ATOM 1033 N N . THR A 1 150 ? 24.517 29.960 3.263 1.00 42.25 150 THR A N 1
ATOM 1034 C CA . THR A 1 150 ? 24.686 31.383 3.516 1.00 42.25 150 THR A CA 1
ATOM 1035 C C . THR A 1 150 ? 23.497 32.181 2.985 1.00 42.25 150 THR A C 1
ATOM 1037 O O . THR A 1 150 ? 22.997 31.950 1.888 1.00 42.25 150 THR A O 1
ATOM 1040 N N . THR A 1 151 ? 23.108 33.147 3.806 1.00 45.59 151 THR A N 1
ATOM 1041 C CA . THR A 1 151 ? 22.312 34.360 3.604 1.00 45.59 151 THR A CA 1
ATOM 1042 C C . THR A 1 151 ? 22.330 34.989 2.201 1.00 45.59 151 THR A C 1
ATOM 1044 O O . THR A 1 151 ? 23.386 35.196 1.610 1.00 45.59 151 THR A O 1
ATOM 1047 N N . THR A 1 152 ? 21.161 35.452 1.742 1.00 52.81 152 THR A N 1
ATOM 1048 C CA . THR A 1 152 ? 21.006 36.615 0.845 1.00 52.81 152 THR A CA 1
ATOM 1049 C C . THR A 1 152 ? 19.914 37.519 1.418 1.00 52.81 152 THR A C 1
ATOM 1051 O O . THR A 1 152 ? 18.876 37.033 1.862 1.00 52.81 152 THR A O 1
ATOM 1054 N N . ALA A 1 153 ? 20.198 38.820 1.481 1.00 47.00 153 ALA A N 1
ATOM 1055 C CA . ALA A 1 153 ? 19.442 39.827 2.216 1.00 47.00 153 ALA A CA 1
ATOM 1056 C C . ALA A 1 153 ? 18.734 40.843 1.297 1.00 47.00 153 ALA A C 1
ATOM 1058 O O . ALA A 1 153 ? 19.327 41.263 0.309 1.00 47.00 153 ALA A O 1
ATOM 1059 N N . ALA A 1 154 ? 17.561 41.298 1.777 1.00 49.00 154 ALA A N 1
ATOM 1060 C CA . ALA A 1 154 ? 16.988 42.662 1.726 1.00 49.00 154 ALA A CA 1
ATOM 1061 C C . ALA A 1 154 ? 16.475 43.240 0.381 1.00 49.00 154 ALA A C 1
ATOM 1063 O O . ALA A 1 154 ? 16.908 42.797 -0.678 1.00 49.00 154 ALA A O 1
ATOM 1064 N N . PRO A 1 155 ? 15.683 44.341 0.394 1.00 70.19 155 PRO A N 1
ATOM 1065 C CA . PRO A 1 155 ? 14.587 44.754 1.297 1.00 70.19 155 PRO A CA 1
ATOM 1066 C C . PRO A 1 155 ? 13.310 45.177 0.509 1.00 70.19 155 PRO A C 1
ATOM 1068 O O . PRO A 1 155 ? 13.355 45.320 -0.705 1.00 70.19 155 PRO A O 1
ATOM 1071 N N . ASP A 1 156 ? 12.161 45.368 1.172 1.00 44.84 156 ASP A N 1
ATOM 1072 C CA . ASP A 1 156 ? 11.532 46.700 1.275 1.00 44.84 156 ASP A CA 1
ATOM 1073 C C . ASP A 1 156 ? 10.153 46.724 1.955 1.00 44.84 156 ASP A C 1
ATOM 1075 O O . ASP A 1 156 ? 9.265 45.893 1.774 1.00 44.84 156 ASP A O 1
ATOM 1079 N N . THR A 1 157 ? 10.055 47.766 2.768 1.00 49.44 157 THR A N 1
ATOM 1080 C CA . THR A 1 157 ? 8.970 48.329 3.562 1.00 49.44 157 THR A CA 1
ATOM 1081 C C . THR A 1 157 ? 7.707 48.641 2.756 1.00 49.44 157 THR A C 1
ATOM 1083 O O . THR A 1 157 ? 7.768 49.338 1.748 1.00 49.44 157 THR A O 1
ATOM 1086 N N . THR A 1 158 ? 6.525 48.321 3.291 1.00 45.78 158 THR A N 1
ATOM 1087 C CA . THR A 1 158 ? 5.379 49.243 3.194 1.00 45.78 158 THR A CA 1
ATOM 1088 C C . THR A 1 158 ? 4.525 49.150 4.455 1.00 45.78 158 THR A C 1
ATOM 1090 O O . THR A 1 158 ? 4.062 48.084 4.849 1.00 45.78 158 THR A O 1
ATOM 1093 N N . ALA A 1 159 ? 4.380 50.303 5.101 1.00 53.69 159 ALA A N 1
ATOM 1094 C CA . ALA A 1 159 ? 3.607 50.546 6.305 1.00 53.69 159 ALA A CA 1
ATOM 1095 C C . ALA A 1 159 ? 2.119 50.787 5.998 1.00 53.69 159 ALA A C 1
ATOM 1097 O O . ALA A 1 159 ? 1.791 51.398 4.983 1.00 53.69 159 ALA A O 1
ATOM 1098 N N . SER A 1 160 ? 1.246 50.359 6.913 1.00 40.91 160 SER A N 1
ATOM 1099 C CA . SER A 1 160 ? -0.141 50.810 7.175 1.00 40.91 160 SER A CA 1
ATOM 1100 C C . SER A 1 160 ? -0.718 49.833 8.209 1.00 40.91 160 SER A C 1
ATOM 1102 O O . SER A 1 160 ? -0.451 48.644 8.095 1.00 40.91 160 SER A O 1
ATOM 1104 N N . THR A 1 161 ? -1.496 50.133 9.244 1.00 51.69 161 THR A N 1
ATOM 1105 C CA . THR A 1 161 ? -2.150 51.314 9.830 1.00 51.69 161 THR A CA 1
ATOM 1106 C C . THR A 1 161 ? -2.677 50.811 11.197 1.00 51.69 161 THR A C 1
ATOM 1108 O O . THR A 1 161 ? -2.958 49.614 11.310 1.00 51.69 161 THR A O 1
ATOM 1111 N N . PRO A 1 162 ? -2.784 51.636 12.255 1.00 62.12 162 PRO A N 1
ATOM 1112 C CA . PRO A 1 162 ? -3.170 51.169 13.586 1.00 62.12 162 PRO A CA 1
ATOM 1113 C C . PRO A 1 162 ? -4.690 51.197 13.835 1.00 62.12 162 PRO A C 1
ATOM 1115 O O . PRO A 1 162 ? -5.417 51.937 13.179 1.00 62.12 162 PRO A O 1
ATOM 1118 N N . ALA A 1 163 ? -5.070 50.483 14.905 1.00 51.25 163 ALA A N 1
ATOM 1119 C CA . ALA A 1 163 ? -6.292 50.579 15.717 1.00 51.25 163 ALA A CA 1
ATOM 1120 C C . ALA A 1 163 ? -7.523 49.763 15.280 1.00 51.25 163 ALA A C 1
ATOM 1122 O O . ALA A 1 163 ? -8.182 50.092 14.306 1.00 51.25 163 ALA A O 1
ATOM 1123 N N . GLU A 1 164 ? -7.882 48.763 16.096 1.00 45.19 164 GLU A N 1
ATOM 1124 C CA . GLU A 1 164 ? -9.054 48.859 16.985 1.00 45.19 164 GLU A CA 1
ATOM 1125 C C . GLU A 1 164 ? -8.960 47.762 18.066 1.00 45.19 164 GLU A C 1
ATOM 1127 O O . GLU A 1 164 ? -9.139 46.575 17.803 1.00 45.19 164 GLU A O 1
ATOM 1132 N N . THR A 1 165 ? -8.604 48.147 19.294 1.00 46.38 165 THR A N 1
ATOM 1133 C CA . THR A 1 165 ? -8.647 47.251 20.456 1.00 46.38 165 THR A CA 1
ATOM 1134 C C . THR A 1 165 ? -10.074 47.262 20.981 1.00 46.38 165 THR A C 1
ATOM 1136 O O . THR A 1 165 ? -10.488 48.212 21.639 1.00 46.38 165 THR A O 1
ATOM 1139 N N . THR A 1 166 ? -10.841 46.220 20.672 1.00 51.88 166 THR A N 1
ATOM 1140 C CA . THR A 1 166 ? -12.139 45.993 21.306 1.00 51.88 166 THR A CA 1
ATOM 1141 C C . THR A 1 166 ? -11.900 45.459 22.716 1.00 51.88 166 THR A C 1
ATOM 1143 O O . THR A 1 166 ? -11.464 44.320 22.895 1.00 51.88 166 THR A O 1
ATOM 1146 N N . ASP A 1 167 ? -12.176 46.291 23.720 1.00 46.84 167 ASP A N 1
ATOM 1147 C CA . ASP A 1 167 ? -12.242 45.888 25.123 1.00 46.84 167 ASP A CA 1
ATOM 1148 C C . ASP A 1 167 ? -13.267 44.758 25.288 1.00 46.84 167 ASP A C 1
ATOM 1150 O O . ASP A 1 167 ? -14.481 44.966 25.326 1.00 46.84 167 ASP A O 1
ATOM 1154 N N . THR A 1 168 ? -12.775 43.524 25.392 1.00 53.44 168 THR A N 1
ATOM 1155 C CA . THR A 1 168 ? -13.589 42.387 25.820 1.00 53.44 168 THR A CA 1
ATOM 1156 C C . THR A 1 168 ? -13.725 42.483 27.330 1.00 53.44 168 THR A C 1
ATOM 1158 O O . THR A 1 168 ? -12.839 42.077 28.081 1.00 53.44 168 THR A O 1
ATOM 1161 N N . THR A 1 169 ? -14.839 43.057 27.782 1.00 52.84 169 THR A N 1
ATOM 1162 C CA . THR A 1 169 ? -15.234 43.040 29.190 1.00 52.84 169 THR A CA 1
ATOM 1163 C C . THR A 1 169 ? -15.375 41.582 29.629 1.00 52.84 169 THR A C 1
ATOM 1165 O O . THR A 1 169 ? -16.348 40.908 29.295 1.00 52.84 169 THR A O 1
ATOM 1168 N N . ALA A 1 170 ? -14.378 41.072 30.351 1.00 53.12 170 ALA A N 1
ATOM 1169 C CA . ALA A 1 170 ? -14.429 39.759 30.970 1.00 53.12 170 ALA A CA 1
ATOM 1170 C C . ALA A 1 170 ? -15.510 39.778 32.058 1.00 53.12 170 ALA A C 1
ATOM 1172 O O . ALA A 1 170 ? -15.299 40.268 33.166 1.00 53.12 170 ALA A O 1
ATOM 1173 N N . THR A 1 171 ? -16.699 39.270 31.735 1.00 52.12 171 THR A N 1
ATOM 1174 C CA . THR A 1 171 ? -17.721 38.962 32.732 1.00 52.12 171 THR A CA 1
ATOM 1175 C C . THR A 1 171 ? -17.228 37.781 33.562 1.00 52.12 171 THR A C 1
ATOM 1177 O O . THR A 1 171 ? -17.404 36.617 33.196 1.00 52.12 171 THR A O 1
ATOM 1180 N N . THR A 1 172 ? -16.573 38.081 34.682 1.00 50.66 172 THR A N 1
ATOM 1181 C CA . THR A 1 172 ? -16.195 37.103 35.702 1.00 50.66 172 THR A CA 1
ATOM 1182 C C . THR A 1 172 ? -17.475 36.552 36.318 1.00 50.66 172 THR A C 1
ATOM 1184 O O . THR A 1 172 ? -18.052 37.125 37.239 1.00 50.66 172 THR A O 1
ATOM 1187 N N . THR A 1 173 ? -17.974 35.458 35.749 1.00 56.47 173 THR A N 1
ATOM 1188 C CA . THR A 1 173 ? -19.126 34.747 36.296 1.00 56.47 173 THR A CA 1
ATOM 1189 C C . THR A 1 173 ? -18.606 33.937 37.473 1.00 56.47 173 THR A C 1
ATOM 1191 O O . THR A 1 173 ? -17.935 32.926 37.284 1.00 56.47 173 THR A O 1
ATOM 1194 N N . THR A 1 174 ? -18.842 34.425 38.688 1.00 54.34 174 THR A N 1
ATOM 1195 C CA . THR A 1 174 ? -18.530 33.714 39.930 1.00 54.34 174 THR A CA 1
ATOM 1196 C C . THR A 1 174 ? -19.410 32.469 39.999 1.00 54.34 174 THR A C 1
ATOM 1198 O O . THR A 1 174 ? -20.556 32.529 40.444 1.00 54.34 174 THR A O 1
ATOM 1201 N N . THR A 1 175 ? -18.908 31.342 39.496 1.00 57.22 175 THR A N 1
ATOM 1202 C CA . THR A 1 175 ? -19.565 30.044 39.634 1.00 57.22 175 THR A CA 1
ATOM 1203 C C . THR A 1 175 ? -19.512 29.617 41.092 1.00 57.22 175 THR A C 1
ATOM 1205 O O . THR A 1 175 ? -18.473 29.655 41.752 1.00 57.22 175 THR A O 1
ATOM 1208 N N . THR A 1 176 ? -20.675 29.253 41.623 1.00 62.56 176 THR A N 1
ATOM 1209 C CA . THR A 1 176 ? -20.808 28.812 43.009 1.00 62.56 176 THR A CA 1
ATOM 1210 C C . THR A 1 176 ? -20.193 27.408 43.120 1.00 62.56 176 THR A C 1
ATOM 1212 O O . THR A 1 176 ? -20.452 26.583 42.244 1.00 62.56 176 THR A O 1
ATOM 1215 N N . PRO A 1 177 ? -19.441 27.063 44.186 1.00 65.81 177 PRO A N 1
ATOM 1216 C CA . PRO A 1 177 ? -18.751 25.767 44.319 1.00 65.81 177 PRO A CA 1
ATOM 1217 C C . PRO A 1 177 ? -19.639 24.514 44.164 1.00 65.81 177 PRO A C 1
ATOM 1219 O O . PRO A 1 177 ? -19.144 23.409 43.942 1.00 65.81 177 PRO A O 1
ATOM 1222 N N . ALA A 1 178 ? -20.961 24.666 44.291 1.00 68.25 178 ALA A N 1
ATOM 1223 C CA . ALA A 1 178 ? -21.935 23.601 44.077 1.00 68.25 178 ALA A CA 1
ATOM 1224 C C . ALA A 1 178 ? -22.106 23.214 42.590 1.00 68.25 178 ALA A C 1
ATOM 1226 O O . ALA A 1 178 ? -22.337 22.037 42.295 1.00 68.25 178 ALA A O 1
ATOM 1227 N N . ASP A 1 179 ? -21.940 24.158 41.659 1.00 70.94 179 ASP A N 1
ATOM 1228 C CA . ASP A 1 179 ? -22.113 23.924 40.219 1.00 70.94 179 ASP A CA 1
ATOM 1229 C C . ASP A 1 179 ? -20.948 23.113 39.627 1.00 70.94 179 ASP A C 1
ATOM 1231 O O . ASP A 1 179 ? -21.148 22.235 38.780 1.00 70.94 179 ASP A O 1
ATOM 1235 N N . ASP A 1 180 ? -19.739 23.297 40.165 1.00 75.69 180 ASP A N 1
ATOM 1236 C CA . ASP A 1 180 ? -18.545 22.555 39.746 1.00 75.69 180 ASP A CA 1
ATOM 1237 C C . ASP A 1 180 ? -18.653 21.057 40.067 1.00 75.69 180 ASP A C 1
ATOM 1239 O O . ASP A 1 180 ? -18.257 20.199 39.269 1.00 75.69 180 ASP A O 1
ATOM 1243 N N . ALA A 1 181 ? -19.253 20.706 41.208 1.00 81.06 181 ALA A N 1
ATOM 1244 C CA . ALA A 1 181 ? -19.440 19.312 41.604 1.00 81.06 181 ALA A CA 1
ATOM 1245 C C . ALA A 1 181 ? -20.449 18.581 40.697 1.00 81.06 181 ALA A C 1
ATOM 1247 O O . ALA A 1 181 ? -20.258 17.403 40.367 1.00 81.06 181 ALA A O 1
ATOM 1248 N N . ALA A 1 182 ? -21.513 19.265 40.266 1.00 82.81 182 ALA A N 1
ATOM 1249 C CA . ALA A 1 182 ? -22.495 18.717 39.333 1.00 82.81 182 ALA A CA 1
ATOM 1250 C C . ALA A 1 182 ? -21.890 18.525 37.931 1.00 82.81 182 ALA A C 1
ATOM 1252 O O . ALA A 1 182 ? -22.030 17.445 37.340 1.00 82.81 182 ALA A O 1
ATOM 1253 N N . ALA A 1 183 ? -21.140 19.517 37.440 1.00 84.88 183 ALA A N 1
ATOM 1254 C CA . ALA A 1 183 ? -20.446 19.451 36.156 1.00 84.88 183 ALA A CA 1
ATOM 1255 C C . ALA A 1 183 ? -19.418 18.305 36.110 1.00 84.88 183 ALA A C 1
ATOM 1257 O O . ALA A 1 183 ? -19.396 17.518 35.156 1.00 84.88 183 ALA A O 1
ATOM 1258 N N . GLN A 1 184 ? -18.622 18.128 37.170 1.00 87.44 184 GLN A N 1
ATOM 1259 C CA . GLN A 1 184 ? -17.649 17.035 37.259 1.00 87.44 184 GLN A CA 1
ATOM 1260 C C . GLN A 1 184 ? -18.312 15.650 37.266 1.00 87.44 184 GLN A C 1
ATOM 1262 O O . GLN A 1 184 ? -17.844 14.731 36.586 1.00 87.44 184 GLN A O 1
ATOM 1267 N N . ARG A 1 185 ? -19.430 15.478 37.986 1.00 91.12 185 ARG A N 1
ATOM 1268 C CA . ARG A 1 185 ? -20.183 14.209 37.994 1.00 91.12 185 ARG A CA 1
ATOM 1269 C C . ARG A 1 185 ? -20.767 13.891 36.619 1.00 91.12 185 ARG A C 1
ATOM 1271 O O . ARG A 1 185 ? -20.677 12.743 36.181 1.00 91.12 185 ARG A O 1
ATOM 1278 N N . ALA A 1 186 ? -21.313 14.887 35.921 1.00 89.50 186 ALA A N 1
ATOM 1279 C CA . ALA A 1 186 ? -21.820 14.718 34.562 1.00 89.50 186 ALA A CA 1
ATOM 1280 C C . ALA A 1 186 ? -20.697 14.339 33.580 1.00 89.50 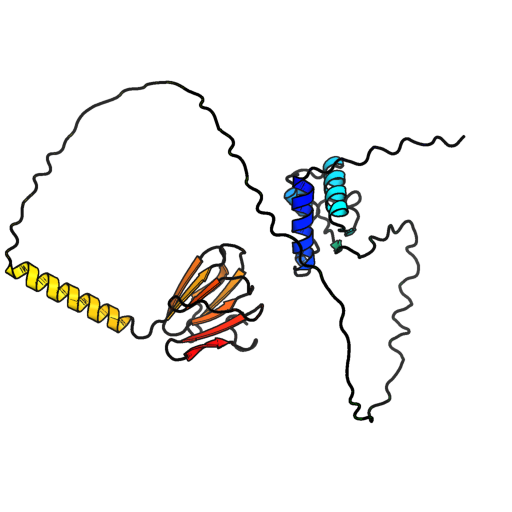186 ALA A C 1
ATOM 1282 O O . ALA A 1 186 ? -20.850 13.394 32.805 1.00 89.50 186 ALA A O 1
ATOM 1283 N N . ALA A 1 187 ? -19.538 15.002 33.660 1.00 91.31 187 ALA A N 1
ATOM 1284 C CA . ALA A 1 187 ? -18.370 14.672 32.847 1.00 91.31 187 ALA A CA 1
ATOM 1285 C C . ALA A 1 187 ? -17.865 13.243 33.111 1.00 91.31 187 ALA A C 1
ATOM 1287 O O . ALA A 1 187 ? -17.574 12.503 32.170 1.00 91.31 187 ALA A O 1
ATOM 1288 N N . ARG A 1 188 ? -17.815 12.815 34.380 1.00 93.12 188 ARG A N 1
ATOM 1289 C CA . ARG A 1 188 ? -17.413 11.449 34.747 1.00 93.12 188 ARG A CA 1
ATOM 1290 C C . ARG A 1 188 ? -18.389 10.401 34.211 1.00 93.12 188 ARG A C 1
ATOM 1292 O O . ARG A 1 188 ? -17.934 9.417 33.636 1.00 93.12 188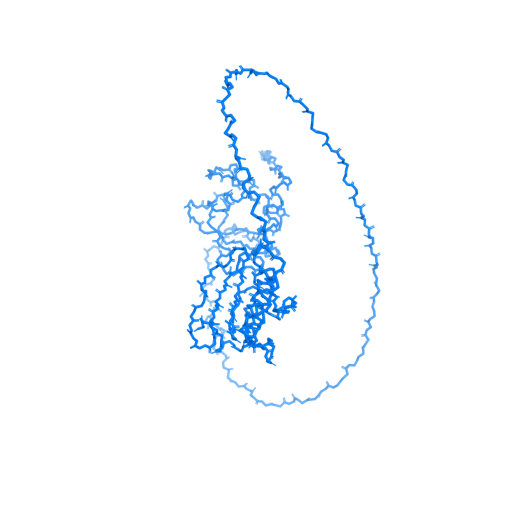 ARG A O 1
ATOM 1299 N N . ARG A 1 189 ? -19.702 10.635 34.322 1.00 92.94 189 ARG A N 1
ATOM 1300 C CA . ARG A 1 189 ? -20.731 9.744 33.751 1.00 92.94 189 ARG A CA 1
ATOM 1301 C C . ARG A 1 189 ? -20.623 9.644 32.231 1.00 92.94 189 ARG A C 1
ATOM 1303 O O . ARG A 1 189 ? -20.689 8.544 31.699 1.00 92.94 189 ARG A O 1
ATOM 1310 N N . ARG A 1 190 ? -20.383 10.762 31.533 1.00 91.31 190 ARG A N 1
ATOM 1311 C CA . ARG A 1 190 ? -20.157 10.764 30.074 1.00 91.31 190 ARG A CA 1
ATOM 1312 C C . ARG A 1 190 ? -18.928 9.945 29.685 1.00 91.31 190 ARG A C 1
ATOM 1314 O O . ARG A 1 190 ? -19.002 9.152 28.756 1.00 91.31 190 ARG A O 1
ATOM 1321 N N . ARG A 1 191 ? -17.817 10.090 30.417 1.00 88.38 191 ARG A N 1
ATOM 1322 C CA . ARG A 1 191 ? -16.599 9.292 30.187 1.00 88.38 191 ARG A CA 1
ATOM 1323 C C . ARG A 1 191 ? -16.831 7.802 30.435 1.00 88.38 191 ARG A C 1
ATOM 1325 O O . ARG A 1 191 ? -16.350 6.992 29.655 1.00 88.38 191 ARG A O 1
ATOM 1332 N N . GLN A 1 192 ? -17.571 7.446 31.485 1.00 88.31 192 GLN A N 1
ATOM 1333 C CA . GLN A 1 192 ? -17.917 6.052 31.783 1.00 88.31 192 GLN A CA 1
ATOM 1334 C C . GLN A 1 192 ? -18.811 5.448 30.698 1.00 88.31 192 GLN A C 1
ATOM 1336 O O . GLN A 1 192 ? -18.466 4.404 30.160 1.00 88.31 192 GLN A O 1
ATOM 1341 N N . ALA A 1 193 ? -19.876 6.144 30.297 1.00 81.19 193 ALA A N 1
ATOM 1342 C CA . ALA A 1 193 ? -20.758 5.688 29.225 1.00 81.19 193 ALA A CA 1
ATOM 1343 C C . ALA A 1 193 ? -20.016 5.541 27.883 1.00 81.19 193 ALA A C 1
ATOM 1345 O O . ALA A 1 193 ? -20.207 4.556 27.178 1.00 81.19 193 ALA A O 1
ATOM 1346 N N . ALA A 1 194 ? -19.121 6.476 27.544 1.00 77.00 194 ALA A N 1
ATOM 1347 C CA . ALA A 1 194 ? -18.288 6.372 26.345 1.00 77.00 194 ALA A CA 1
ATOM 1348 C C . ALA A 1 194 ? -17.308 5.188 26.420 1.00 77.00 194 ALA A C 1
ATOM 1350 O O . ALA A 1 194 ? -17.123 4.471 25.438 1.00 77.00 194 ALA A O 1
ATOM 1351 N N . ALA A 1 195 ? -16.707 4.951 27.590 1.00 75.44 195 ALA A N 1
ATOM 1352 C CA . ALA A 1 195 ? -15.832 3.805 27.804 1.00 75.44 195 ALA A CA 1
ATOM 1353 C C . ALA A 1 195 ? -16.596 2.481 27.675 1.00 75.44 195 ALA A C 1
ATOM 1355 O O . ALA A 1 195 ? -16.084 1.566 27.043 1.00 75.44 195 ALA A O 1
ATOM 1356 N N . GLU A 1 196 ? -17.812 2.393 28.219 1.00 75.75 196 GLU A N 1
ATOM 1357 C CA . GLU A 1 196 ? -18.706 1.235 28.091 1.00 75.75 196 GLU A CA 1
ATOM 1358 C C . GLU A 1 196 ? -19.141 0.999 26.642 1.00 75.75 196 GLU A C 1
ATOM 1360 O O . GLU A 1 196 ? -19.090 -0.130 26.167 1.00 75.75 196 GLU A O 1
ATOM 1365 N N . GLN A 1 197 ? -19.475 2.048 25.890 1.00 70.25 197 GLN A N 1
ATOM 1366 C CA . GLN A 1 197 ? -19.786 1.921 24.461 1.00 70.25 197 GLN A CA 1
ATOM 1367 C C . GLN A 1 197 ? -18.576 1.458 23.635 1.00 70.25 197 GLN A C 1
ATOM 1369 O O . GLN A 1 197 ? -18.736 0.726 22.657 1.00 70.25 197 GLN A O 1
ATOM 1374 N N . ALA A 1 198 ? -17.360 1.810 24.056 1.00 67.75 198 ALA A N 1
ATOM 1375 C CA . ALA A 1 198 ? -16.126 1.302 23.465 1.00 67.75 198 ALA A CA 1
ATOM 1376 C C . ALA A 1 198 ? -15.793 -0.145 23.890 1.00 67.75 198 ALA A C 1
ATOM 1378 O O . ALA A 1 198 ? -14.862 -0.744 23.342 1.00 67.75 198 ALA A O 1
ATOM 1379 N N . GLN A 1 199 ? -16.526 -0.752 24.838 1.00 70.31 199 GLN A N 1
ATOM 1380 C CA . GLN A 1 199 ? -16.369 -2.160 25.223 1.00 70.31 199 GLN A CA 1
ATOM 1381 C C . GLN A 1 199 ? -16.959 -3.077 24.147 1.00 70.31 199 GLN A C 1
ATOM 1383 O O . GLN A 1 199 ? -18.069 -3.583 24.239 1.00 70.31 199 GLN A O 1
ATOM 1388 N N . GLY A 1 200 ? -16.192 -3.301 23.090 1.00 82.38 200 GLY A N 1
ATOM 1389 C CA . GLY A 1 200 ? -16.547 -4.233 22.023 1.00 82.38 200 GLY A CA 1
ATOM 1390 C C . GLY A 1 200 ? -15.929 -3.877 20.686 1.00 82.38 200 GLY A C 1
ATOM 1391 O O . GLY A 1 200 ? -15.847 -4.747 19.830 1.00 82.38 200 GLY A O 1
ATOM 1392 N N . LEU A 1 201 ? -15.468 -2.637 20.530 1.00 93.75 201 LEU A N 1
ATOM 1393 C CA . LEU A 1 201 ? -14.768 -2.189 19.334 1.00 93.75 201 LEU A CA 1
ATOM 1394 C C . LEU A 1 201 ? -13.304 -2.639 19.367 1.00 93.75 201 LEU A C 1
ATOM 1396 O O . LEU A 1 201 ? -12.713 -2.777 20.445 1.00 93.75 201 LEU A O 1
ATOM 1400 N N . VAL A 1 202 ? -12.765 -2.850 18.174 1.00 96.19 202 VAL A N 1
ATOM 1401 C CA . VAL A 1 202 ? -11.357 -3.065 17.855 1.00 96.19 202 VAL A CA 1
ATOM 1402 C C . VAL A 1 202 ? -10.912 -1.921 16.962 1.00 96.19 202 VAL A C 1
ATOM 1404 O O . VAL A 1 202 ? -11.624 -1.555 16.027 1.00 96.19 202 VAL A O 1
ATOM 1407 N N . THR A 1 203 ? -9.731 -1.374 17.229 1.00 97.44 203 THR A N 1
ATOM 1408 C CA . THR A 1 203 ? -9.120 -0.337 16.397 1.00 97.44 203 THR A CA 1
ATOM 1409 C C . THR A 1 203 ? -8.014 -0.946 15.550 1.00 97.44 203 THR A C 1
ATOM 1411 O O . THR A 1 203 ? -6.989 -1.385 16.072 1.00 97.44 203 THR A O 1
ATOM 1414 N N . VAL A 1 204 ? -8.192 -0.945 14.234 1.00 98.31 204 VAL A N 1
ATOM 1415 C CA . VAL A 1 204 ? -7.193 -1.409 13.270 1.00 98.31 204 VAL A CA 1
ATOM 1416 C C . VAL A 1 204 ? -6.623 -0.207 12.534 1.00 98.31 204 VAL A C 1
ATOM 1418 O O . VAL A 1 204 ? -7.341 0.504 11.836 1.00 98.31 204 VAL A O 1
ATOM 1421 N N . ARG A 1 205 ? -5.318 0.018 12.661 1.00 98.56 205 ARG A N 1
ATOM 1422 C CA . ARG A 1 205 ? -4.595 1.045 11.909 1.00 98.56 205 ARG A CA 1
ATOM 1423 C C . ARG A 1 205 ? -3.747 0.379 10.837 1.00 98.56 205 ARG A C 1
ATOM 1425 O O . ARG A 1 205 ? -2.920 -0.475 11.141 1.00 98.56 205 ARG A O 1
ATOM 1432 N N . VAL A 1 206 ? -3.921 0.815 9.596 1.00 98.50 206 VAL A N 1
ATOM 1433 C CA . VAL A 1 206 ? -3.154 0.364 8.434 1.00 98.50 206 VAL A CA 1
ATOM 1434 C C . VAL A 1 206 ? -2.317 1.534 7.929 1.00 98.50 206 VAL A C 1
ATOM 1436 O O . VAL A 1 206 ? -2.849 2.611 7.669 1.00 98.50 206 VAL A O 1
ATOM 1439 N N . ASP A 1 207 ? -1.007 1.334 7.823 1.00 98.44 207 ASP A N 1
ATOM 1440 C CA . ASP A 1 207 ? -0.036 2.320 7.352 1.00 98.44 207 ASP A CA 1
ATOM 1441 C C . ASP A 1 207 ? 0.681 1.797 6.099 1.00 98.44 207 ASP A C 1
ATOM 1443 O O . ASP A 1 207 ? 1.524 0.892 6.151 1.00 98.44 207 ASP A O 1
ATOM 1447 N N . ALA A 1 208 ? 0.307 2.396 4.972 1.00 97.81 208 ALA A N 1
ATOM 1448 C CA . ALA A 1 208 ? 0.849 2.183 3.640 1.00 97.81 208 ALA A CA 1
ATOM 1449 C C . ALA A 1 208 ? 1.665 3.395 3.148 1.00 97.81 208 ALA A C 1
ATOM 1451 O O . ALA A 1 208 ? 1.937 3.506 1.959 1.00 97.81 208 ALA A O 1
ATOM 1452 N N . SER A 1 209 ? 2.113 4.285 4.043 1.00 97.50 209 SER A N 1
ATOM 1453 C CA . SER A 1 209 ? 2.814 5.531 3.671 1.00 97.50 209 SER A CA 1
ATOM 1454 C C . SER A 1 209 ? 4.153 5.307 2.956 1.00 97.50 209 SER A C 1
ATOM 1456 O O . SER A 1 209 ? 4.724 6.236 2.399 1.00 97.50 209 SER A O 1
ATOM 1458 N N . ARG A 1 210 ? 4.710 4.090 3.024 1.00 96.00 210 ARG A N 1
ATOM 1459 C CA . ARG A 1 210 ? 5.966 3.739 2.342 1.00 96.00 210 ARG A CA 1
ATOM 1460 C C . ARG A 1 210 ? 5.745 3.240 0.920 1.00 96.00 210 ARG A C 1
ATOM 1462 O O . ARG A 1 210 ? 6.586 3.482 0.065 1.00 96.00 210 ARG A O 1
ATOM 1469 N N . VAL A 1 211 ? 4.685 2.463 0.711 1.00 96.94 211 VAL A N 1
ATOM 1470 C CA . VAL A 1 211 ? 4.363 1.811 -0.561 1.00 96.94 211 VAL A CA 1
ATOM 1471 C C . VAL A 1 211 ? 2.841 1.667 -0.620 1.00 96.94 211 VAL A C 1
ATOM 1473 O O . VAL A 1 211 ? 2.296 0.939 0.221 1.00 96.94 211 VAL A O 1
ATOM 1476 N N . PRO A 1 212 ? 2.162 2.307 -1.590 1.00 97.94 212 PRO A N 1
ATOM 1477 C CA . PRO A 1 212 ? 0.731 2.129 -1.784 1.00 97.94 212 PRO A CA 1
ATOM 1478 C C . PRO A 1 212 ? 0.381 0.651 -1.966 1.00 97.94 212 PRO A C 1
ATOM 1480 O O . PRO A 1 212 ? 1.072 -0.084 -2.673 1.00 97.94 212 PRO A O 1
ATOM 1483 N N . THR A 1 213 ? -0.695 0.195 -1.331 1.00 98.25 213 THR A N 1
ATOM 1484 C CA . THR A 1 213 ? -1.141 -1.203 -1.416 1.00 98.25 213 THR A CA 1
ATOM 1485 C C . THR A 1 213 ? -2.630 -1.270 -1.678 1.00 98.25 213 THR A C 1
ATOM 1487 O O . THR A 1 213 ? -3.393 -0.446 -1.182 1.00 98.25 213 THR A O 1
ATOM 1490 N N . PHE A 1 214 ? -3.069 -2.312 -2.380 1.00 97.75 214 PHE A N 1
ATOM 1491 C CA . PHE A 1 214 ? -4.477 -2.680 -2.336 1.00 97.75 214 PHE A CA 1
ATOM 1492 C C . PHE A 1 214 ? -4.866 -3.056 -0.900 1.00 97.75 214 PHE A C 1
ATOM 1494 O O . PHE A 1 214 ? -4.124 -3.781 -0.221 1.00 97.75 214 PHE A O 1
ATOM 1501 N N . LEU A 1 215 ? -6.012 -2.555 -0.457 1.00 98.38 215 LEU A N 1
ATOM 1502 C CA . LEU A 1 215 ? -6.637 -2.862 0.817 1.00 98.38 215 LEU A CA 1
ATOM 1503 C C . LEU A 1 215 ? -8.148 -2.981 0.587 1.00 98.38 215 LEU A C 1
ATOM 1505 O O . LEU A 1 215 ? -8.780 -2.057 0.080 1.00 98.38 215 LEU A O 1
ATOM 1509 N N . CYS A 1 216 ? -8.719 -4.099 1.017 1.00 98.25 216 CYS A N 1
ATOM 1510 C CA . CYS A 1 216 ? -10.159 -4.252 1.187 1.00 98.25 216 CYS A CA 1
ATOM 1511 C C . CYS A 1 216 ? -10.466 -4.519 2.661 1.00 98.25 216 CYS A C 1
ATOM 1513 O O . CYS A 1 216 ? -9.740 -5.276 3.309 1.00 98.25 216 CYS A O 1
ATOM 1515 N N . VAL A 1 217 ? -11.515 -3.888 3.185 1.00 98.38 217 VAL A N 1
ATOM 1516 C CA . VAL A 1 217 ? -11.955 -3.993 4.578 1.00 98.38 217 VAL A CA 1
ATOM 1517 C C . VAL A 1 217 ? -13.476 -4.114 4.634 1.00 98.38 217 VAL A C 1
ATOM 1519 O O . VAL A 1 217 ? -14.167 -3.291 4.038 1.00 98.38 217 VAL A O 1
ATOM 1522 N N . ASP A 1 218 ? -13.985 -5.086 5.394 1.00 98.00 218 ASP A N 1
ATOM 1523 C CA . ASP A 1 218 ? -15.399 -5.215 5.764 1.00 98.00 218 ASP A CA 1
ATOM 1524 C C . ASP A 1 218 ? -15.589 -5.316 7.293 1.00 98.00 218 ASP A C 1
ATOM 1526 O O . ASP A 1 218 ? -14.644 -5.578 8.046 1.00 98.00 218 ASP A O 1
ATOM 1530 N N . ASP A 1 219 ? -16.814 -5.079 7.758 1.00 97.25 219 ASP A N 1
ATOM 1531 C CA . ASP A 1 219 ? -17.226 -5.103 9.174 1.00 97.25 219 ASP A CA 1
ATOM 1532 C C . ASP A 1 219 ? -17.503 -6.515 9.744 1.00 97.25 219 ASP A C 1
ATOM 1534 O O . ASP A 1 219 ? -18.022 -6.684 10.851 1.00 97.25 219 ASP A O 1
ATOM 1538 N N . GLY A 1 220 ? -17.210 -7.572 8.986 1.00 94.06 220 GLY A N 1
ATOM 1539 C CA . GLY A 1 220 ? -17.535 -8.954 9.323 1.00 94.06 220 GLY A CA 1
ATOM 1540 C C . GLY A 1 220 ? -18.992 -9.363 9.101 1.00 94.06 220 GLY A C 1
ATOM 1541 O O . GLY A 1 220 ? -19.278 -10.562 9.185 1.00 94.06 220 GLY A O 1
ATOM 1542 N N . ALA A 1 221 ? -19.886 -8.414 8.818 1.00 95.25 221 ALA A N 1
ATOM 1543 C CA . ALA A 1 221 ? -21.253 -8.638 8.348 1.00 95.25 221 ALA A CA 1
ATOM 1544 C C . ALA A 1 221 ? -21.365 -8.511 6.815 1.00 95.25 221 ALA A C 1
ATOM 1546 O O . ALA A 1 221 ? -22.399 -8.854 6.245 1.00 95.25 221 ALA A O 1
ATOM 1547 N N . GLY A 1 222 ? -20.285 -8.082 6.155 1.00 94.44 222 GLY A N 1
ATOM 1548 C CA . GLY A 1 222 ? -20.194 -7.918 4.706 1.00 94.44 222 GLY A CA 1
ATOM 1549 C C . GLY A 1 222 ? -20.374 -6.474 4.241 1.00 94.44 222 GLY A C 1
ATOM 1550 O O . GLY A 1 222 ? -20.362 -6.233 3.036 1.00 94.44 222 GLY A O 1
ATOM 1551 N N . THR A 1 223 ? -20.516 -5.512 5.160 1.00 96.69 223 THR A N 1
ATOM 1552 C CA . THR A 1 223 ? -20.515 -4.089 4.809 1.00 96.69 223 THR A CA 1
ATOM 1553 C C . THR A 1 223 ? -19.089 -3.653 4.517 1.00 96.69 223 THR A C 1
ATOM 1555 O O . THR A 1 223 ? -18.212 -3.744 5.378 1.00 96.69 223 THR A O 1
ATOM 1558 N N . GLU A 1 224 ? -18.851 -3.159 3.309 1.00 97.75 224 GLU A N 1
ATOM 1559 C CA . GLU A 1 224 ? -17.541 -2.666 2.905 1.00 97.75 224 GLU A CA 1
ATOM 1560 C C . GLU A 1 224 ? -17.222 -1.328 3.596 1.00 97.75 224 GLU A C 1
ATOM 1562 O O . GLU A 1 224 ? -17.969 -0.357 3.489 1.00 97.75 224 GLU A O 1
ATOM 1567 N N . LEU A 1 225 ? -16.092 -1.274 4.303 1.00 97.81 225 LEU A N 1
ATOM 1568 C CA . LEU A 1 225 ? -15.580 -0.071 4.971 1.00 97.81 225 LEU A CA 1
ATOM 1569 C C . LEU A 1 225 ? -14.542 0.662 4.110 1.00 97.81 225 LEU A C 1
ATOM 1571 O O . LEU A 1 225 ? -14.331 1.873 4.246 1.00 97.81 225 LEU A O 1
ATOM 1575 N N . PHE A 1 226 ? -13.834 -0.081 3.258 1.00 98.44 226 PHE A N 1
ATOM 1576 C CA . PHE A 1 226 ? -12.887 0.450 2.285 1.00 98.44 226 PHE A CA 1
ATOM 1577 C C . PHE A 1 226 ? -12.553 -0.600 1.230 1.00 98.44 226 PHE A C 1
ATOM 1579 O O . PHE A 1 226 ? -12.325 -1.757 1.570 1.00 98.44 226 PHE A O 1
ATOM 1586 N N . ASN A 1 227 ? -12.412 -0.170 -0.020 1.00 97.88 227 ASN A N 1
ATOM 1587 C CA . ASN A 1 227 ? -11.918 -0.997 -1.109 1.00 97.88 227 ASN A CA 1
ATOM 1588 C C . ASN A 1 227 ? -11.170 -0.123 -2.112 1.00 97.88 227 ASN A C 1
ATOM 1590 O O . ASN A 1 227 ? -11.711 0.850 -2.639 1.00 97.88 227 ASN A O 1
ATOM 1594 N N . GLY A 1 228 ? -9.900 -0.443 -2.333 1.00 97.88 228 GLY A N 1
ATOM 1595 C CA . GLY A 1 228 ? -9.065 0.249 -3.302 1.00 97.88 228 GLY A CA 1
ATOM 1596 C C . GLY A 1 228 ? -7.603 0.297 -2.889 1.00 97.88 228 GLY A C 1
ATOM 1597 O O . GLY A 1 228 ? -7.136 -0.462 -2.039 1.00 97.88 228 GLY A O 1
ATOM 1598 N N . THR A 1 229 ? -6.860 1.205 -3.512 1.00 98.31 229 THR A N 1
ATOM 1599 C CA . THR A 1 229 ? -5.461 1.451 -3.165 1.00 98.31 229 THR A CA 1
ATOM 1600 C C . THR A 1 229 ? -5.392 2.401 -1.977 1.00 98.31 229 THR A C 1
ATOM 1602 O O . THR A 1 229 ? -5.860 3.536 -2.055 1.00 98.31 229 THR A O 1
ATOM 1605 N N . LEU A 1 230 ? -4.801 1.944 -0.877 1.00 98.19 230 LEU A N 1
ATOM 1606 C CA . LEU A 1 230 ? -4.435 2.794 0.243 1.00 98.19 230 LEU A CA 1
ATOM 1607 C C . LEU A 1 230 ? -3.042 3.378 -0.003 1.00 98.19 230 LEU A C 1
ATOM 1609 O O . LEU A 1 230 ? -2.070 2.631 -0.129 1.00 98.19 230 LEU A O 1
ATOM 1613 N N . ASP A 1 231 ? -2.967 4.704 -0.008 1.00 97.81 231 ASP A N 1
ATOM 1614 C CA . ASP A 1 231 ? -1.734 5.484 0.059 1.00 97.81 231 ASP A CA 1
ATOM 1615 C C . ASP A 1 231 ? -1.800 6.361 1.321 1.00 97.81 231 ASP A C 1
ATOM 1617 O O . ASP A 1 231 ? -2.733 7.148 1.492 1.00 97.81 231 ASP A O 1
ATOM 1621 N N . GLY A 1 232 ? -0.881 6.143 2.263 1.00 97.94 232 GLY A N 1
ATOM 1622 C CA . GLY A 1 232 ? -0.901 6.769 3.591 1.00 97.94 232 GLY A CA 1
ATOM 1623 C C . GLY A 1 232 ? -1.484 5.893 4.708 1.00 97.94 232 GLY A C 1
ATOM 1624 O O . GLY A 1 232 ? -1.300 4.675 4.735 1.00 97.94 232 GLY A O 1
ATOM 1625 N N . VAL A 1 233 ? -2.146 6.519 5.685 1.00 98.44 233 VAL A N 1
ATOM 1626 C CA . VAL A 1 233 ? -2.631 5.865 6.914 1.00 98.44 233 VAL A CA 1
ATOM 1627 C C . VAL A 1 233 ? -4.151 5.895 6.979 1.00 98.44 233 VAL A C 1
ATOM 1629 O O . VAL A 1 233 ? -4.759 6.947 6.794 1.00 98.44 233 VAL A O 1
ATOM 1632 N N . LYS A 1 234 ? -4.769 4.767 7.340 1.00 98.50 234 LYS A N 1
ATOM 1633 C CA . LYS A 1 234 ? -6.203 4.700 7.645 1.00 98.50 234 LYS A CA 1
ATOM 1634 C C . LYS A 1 234 ? -6.466 3.911 8.923 1.00 98.50 234 LYS A C 1
ATOM 1636 O O . LYS A 1 234 ? -5.753 2.957 9.233 1.00 98.50 234 LYS A O 1
ATOM 1641 N N . VAL A 1 235 ? -7.471 4.342 9.681 1.00 98.44 235 VAL A N 1
ATOM 1642 C CA . VAL A 1 235 ? -7.891 3.717 10.941 1.00 98.44 235 VAL A CA 1
ATOM 1643 C C . VAL A 1 235 ? -9.341 3.270 10.806 1.00 98.44 235 VAL A C 1
ATOM 1645 O O . VAL A 1 235 ? -10.179 4.034 10.331 1.00 98.44 235 VAL A O 1
ATOM 1648 N N . PHE A 1 236 ? -9.613 2.041 11.225 1.00 98.00 236 PHE A N 1
ATOM 1649 C CA . PHE A 1 236 ? -10.927 1.413 11.230 1.00 98.00 236 PHE A CA 1
ATOM 1650 C C . PHE A 1 236 ? -11.278 1.035 12.663 1.00 98.00 236 PHE A C 1
ATOM 1652 O O . PHE A 1 236 ? -10.451 0.438 13.353 1.00 98.00 236 PHE A O 1
ATOM 1659 N N . THR A 1 237 ? -12.488 1.369 13.101 1.00 96.75 237 THR A N 1
ATOM 1660 C CA . THR A 1 237 ? -12.937 1.104 14.469 1.00 96.75 237 THR A CA 1
ATOM 1661 C C . THR A 1 237 ? -14.288 0.415 14.426 1.00 96.75 237 THR A C 1
ATOM 1663 O O . THR A 1 237 ? -15.306 1.080 14.291 1.00 96.75 237 THR A O 1
ATOM 1666 N N . GLU A 1 238 ? -14.291 -0.910 14.551 1.00 96.69 238 GLU A N 1
ATOM 1667 C CA . GLU A 1 238 ? -15.507 -1.724 14.473 1.00 96.69 238 GLU A CA 1
ATOM 1668 C C . GLU A 1 238 ? -15.473 -2.894 15.450 1.00 96.69 238 GLU A C 1
ATOM 1670 O O . GLU A 1 238 ? -14.433 -3.233 16.011 1.00 96.69 238 GLU A O 1
ATOM 1675 N N . ARG A 1 239 ? -16.619 -3.546 15.673 1.00 95.44 239 ARG A N 1
ATOM 1676 C CA . ARG A 1 239 ? -16.685 -4.741 16.540 1.00 95.44 239 ARG A CA 1
ATOM 1677 C C . ARG A 1 239 ? -15.897 -5.928 15.982 1.00 95.44 239 ARG A C 1
ATOM 1679 O O . ARG A 1 239 ? -15.345 -6.731 16.739 1.00 95.44 239 ARG A O 1
ATOM 1686 N N . ARG A 1 240 ? -15.882 -6.038 14.657 1.00 97.06 240 ARG A N 1
ATOM 1687 C CA . ARG A 1 240 ? -15.156 -7.028 13.870 1.00 97.06 240 ARG A CA 1
ATOM 1688 C C . ARG A 1 240 ? -14.660 -6.332 12.614 1.00 97.06 240 ARG A C 1
ATOM 1690 O O . ARG A 1 240 ? -15.383 -5.541 12.025 1.00 97.06 240 ARG A O 1
ATOM 1697 N N . VAL A 1 241 ? -13.424 -6.610 12.235 1.00 98.19 241 VAL A N 1
ATOM 1698 C CA . VAL A 1 241 ? -12.820 -6.073 11.017 1.00 98.19 241 VAL A CA 1
ATOM 1699 C C . VAL A 1 241 ? -12.239 -7.249 10.260 1.00 98.19 241 VAL A C 1
ATOM 1701 O O . VAL A 1 241 ? -11.349 -7.926 10.775 1.00 98.19 241 VAL A O 1
ATOM 1704 N N . ARG A 1 242 ? -12.714 -7.498 9.041 1.00 98.38 242 ARG A N 1
ATOM 1705 C CA . ARG A 1 242 ? -12.027 -8.403 8.117 1.00 98.38 242 ARG A CA 1
ATOM 1706 C C . ARG A 1 242 ? -11.314 -7.566 7.085 1.00 98.38 242 ARG A C 1
ATOM 1708 O O . ARG A 1 242 ? -11.882 -6.622 6.552 1.00 98.38 242 ARG A O 1
ATOM 1715 N N . LEU A 1 243 ? -10.068 -7.903 6.798 1.00 98.00 243 LEU A N 1
ATOM 1716 C CA . LEU A 1 243 ? -9.267 -7.158 5.836 1.00 98.00 243 LEU A CA 1
ATOM 1717 C C . LEU A 1 243 ? -8.464 -8.082 4.931 1.00 98.00 243 LEU A C 1
ATOM 1719 O O . LEU A 1 243 ? -8.110 -9.190 5.325 1.00 98.00 243 LEU A O 1
ATOM 1723 N N . ASN A 1 244 ? -8.181 -7.612 3.721 1.00 98.00 244 ASN A N 1
ATOM 1724 C CA . ASN A 1 244 ? -7.323 -8.252 2.733 1.00 98.00 244 ASN A CA 1
ATOM 1725 C C . ASN A 1 244 ? -6.326 -7.210 2.215 1.00 98.00 244 ASN A C 1
ATOM 1727 O O . ASN A 1 244 ? -6.725 -6.187 1.659 1.00 98.00 244 ASN A O 1
ATOM 1731 N N . ILE A 1 245 ? -5.037 -7.456 2.431 1.00 97.62 245 ILE A N 1
ATOM 1732 C CA . ILE A 1 245 ? -3.937 -6.548 2.102 1.00 97.62 245 ILE A CA 1
ATOM 1733 C C . ILE A 1 245 ? -3.099 -7.157 0.984 1.00 97.62 245 ILE A C 1
ATOM 1735 O O . ILE A 1 245 ? -2.691 -8.318 1.051 1.00 97.62 245 ILE A O 1
ATOM 1739 N N . GLY A 1 246 ? -2.797 -6.345 -0.027 1.00 96.56 246 GLY A N 1
ATOM 1740 C CA . GLY A 1 246 ? -1.970 -6.743 -1.163 1.00 96.56 246 GLY A CA 1
ATOM 1741 C C . GLY A 1 246 ? -0.497 -6.989 -0.820 1.00 96.56 246 GLY A C 1
ATOM 1742 O O . GLY A 1 246 ? 0.088 -7.920 -1.370 1.00 96.56 246 GLY A O 1
ATOM 1743 N N . LEU A 1 247 ? 0.094 -6.190 0.079 1.00 96.56 247 LEU A N 1
ATOM 1744 C CA . LEU A 1 247 ? 1.528 -6.207 0.398 1.00 96.56 247 LEU A CA 1
ATOM 1745 C C . LEU A 1 247 ? 1.826 -6.475 1.885 1.00 96.56 247 LEU A C 1
ATOM 1747 O O . LEU A 1 247 ? 1.340 -5.786 2.775 1.00 96.56 247 LEU A O 1
ATOM 1751 N N . ALA A 1 248 ? 2.734 -7.413 2.159 1.00 95.44 248 ALA A N 1
ATOM 1752 C CA . ALA A 1 248 ? 3.195 -7.768 3.509 1.00 95.44 248 ALA A CA 1
ATOM 1753 C C . ALA A 1 248 ? 4.070 -6.685 4.161 1.00 95.44 248 ALA A C 1
ATOM 1755 O O . ALA A 1 248 ? 4.316 -6.719 5.363 1.00 95.44 248 ALA A O 1
ATOM 1756 N N . SER A 1 249 ? 4.572 -5.728 3.375 1.00 95.50 249 SER A N 1
ATOM 1757 C CA . SER A 1 249 ? 5.364 -4.601 3.880 1.00 95.50 249 SER A CA 1
ATOM 1758 C C . SER A 1 249 ? 4.522 -3.530 4.576 1.00 95.50 249 SER A C 1
ATOM 1760 O O . SER A 1 249 ? 5.083 -2.639 5.217 1.00 95.50 249 SER A O 1
ATOM 1762 N N . THR A 1 250 ? 3.197 -3.581 4.427 1.00 97.69 250 THR A N 1
ATOM 1763 C CA . THR A 1 250 ? 2.265 -2.656 5.071 1.00 97.69 250 THR A CA 1
ATOM 1764 C C . THR A 1 250 ? 2.274 -2.877 6.576 1.00 97.69 250 THR A C 1
ATOM 1766 O O . THR A 1 250 ? 2.192 -4.004 7.060 1.00 97.69 250 THR A O 1
ATOM 1769 N N . ARG A 1 251 ? 2.376 -1.792 7.344 1.00 98.12 251 ARG A N 1
ATOM 1770 C CA . ARG A 1 251 ? 2.356 -1.884 8.805 1.00 98.12 251 ARG A CA 1
ATOM 1771 C C . ARG A 1 251 ? 0.913 -1.884 9.272 1.00 98.12 251 ARG A C 1
ATOM 1773 O O . ARG A 1 251 ? 0.175 -0.945 8.988 1.00 98.12 251 ARG A O 1
ATOM 1780 N N . VAL A 1 252 ? 0.525 -2.918 10.005 1.00 98.31 252 VAL A N 1
ATOM 1781 C CA . VAL A 1 252 ? -0.809 -3.018 10.598 1.00 98.31 252 VAL A CA 1
ATOM 1782 C C . VAL A 1 252 ? -0.661 -3.068 12.108 1.00 98.31 252 VAL A C 1
ATOM 1784 O O . VAL A 1 252 ? 0.165 -3.822 12.624 1.00 98.31 252 VAL A O 1
ATOM 1787 N N . THR A 1 253 ? -1.450 -2.270 12.822 1.00 98.31 253 THR A N 1
ATOM 1788 C CA . THR A 1 253 ? -1.585 -2.391 14.273 1.00 98.31 253 THR A CA 1
ATOM 1789 C C . THR A 1 253 ? -3.035 -2.626 14.668 1.00 98.31 253 THR A C 1
ATOM 1791 O O . THR A 1 253 ? -3.952 -2.047 14.088 1.00 98.31 253 THR A O 1
ATOM 1794 N N . VAL A 1 254 ? -3.235 -3.492 15.659 1.00 97.88 254 VAL A N 1
ATOM 1795 C CA . VAL A 1 254 ? -4.536 -3.847 16.231 1.00 97.88 254 VAL A CA 1
ATOM 1796 C C . VAL A 1 254 ? -4.507 -3.478 17.705 1.00 97.88 254 VAL A C 1
ATOM 1798 O O . VAL A 1 254 ? -3.698 -4.012 18.465 1.00 97.88 254 VAL A O 1
ATOM 1801 N N . ASP A 1 255 ? -5.333 -2.509 18.091 1.00 95.75 255 ASP A N 1
ATOM 1802 C CA . ASP A 1 255 ? -5.356 -1.930 19.439 1.00 95.75 255 ASP A CA 1
ATOM 1803 C C . ASP A 1 255 ? -3.949 -1.515 19.922 1.00 95.75 255 ASP A C 1
ATOM 1805 O O . ASP A 1 255 ? -3.570 -1.701 21.076 1.00 95.75 255 ASP A O 1
ATOM 1809 N N . GLY A 1 256 ? -3.140 -0.984 18.997 1.00 96.25 256 GLY A N 1
ATOM 1810 C CA . GLY A 1 256 ? -1.759 -0.557 19.245 1.00 96.25 256 GLY A CA 1
ATOM 1811 C C . GLY A 1 256 ? -0.689 -1.648 19.105 1.00 96.25 256 GLY A C 1
ATOM 1812 O O . GLY A 1 256 ? 0.489 -1.310 19.011 1.00 96.25 256 GLY A O 1
ATOM 1813 N N . ASN A 1 257 ? -1.059 -2.928 19.008 1.00 97.38 257 ASN A N 1
ATOM 1814 C CA . ASN A 1 257 ? -0.110 -4.035 18.853 1.00 97.38 257 ASN A CA 1
ATOM 1815 C C . ASN A 1 257 ? 0.203 -4.296 17.380 1.00 97.38 257 ASN A C 1
ATOM 1817 O O . ASN A 1 257 ? -0.710 -4.353 16.560 1.00 97.38 257 ASN A O 1
ATOM 1821 N N . ALA A 1 258 ? 1.475 -4.486 17.032 1.00 97.50 258 ALA A N 1
ATOM 1822 C CA . ALA A 1 258 ? 1.867 -4.793 15.658 1.00 97.50 258 ALA A CA 1
ATOM 1823 C C . ALA A 1 258 ? 1.367 -6.180 15.226 1.00 97.50 258 ALA A C 1
ATOM 1825 O O . ALA A 1 258 ? 1.614 -7.177 15.904 1.00 97.50 258 ALA A O 1
ATOM 1826 N N . LEU A 1 259 ? 0.697 -6.237 14.076 1.00 97.75 259 LEU A N 1
ATOM 1827 C CA . LEU A 1 259 ? 0.272 -7.473 13.429 1.00 97.75 259 LEU A CA 1
ATOM 1828 C C . LEU A 1 259 ? 1.304 -7.866 12.367 1.00 97.75 259 LEU A C 1
ATOM 1830 O O . LEU A 1 259 ? 1.579 -7.100 11.443 1.00 97.75 259 LEU A O 1
ATOM 1834 N N . VAL A 1 260 ? 1.876 -9.062 12.500 1.00 96.69 260 VAL A N 1
ATOM 1835 C CA . VAL A 1 260 ? 2.851 -9.595 11.542 1.00 96.69 260 VAL A CA 1
ATOM 1836 C C . VAL A 1 260 ? 2.117 -10.184 10.341 1.00 96.69 260 VAL A C 1
ATOM 1838 O O . VAL A 1 260 ? 1.261 -11.054 10.491 1.00 96.69 260 VAL A O 1
ATOM 1841 N N . LEU A 1 261 ? 2.470 -9.724 9.141 1.00 96.38 261 LEU A N 1
ATOM 1842 C CA . LEU A 1 261 ? 1.924 -10.239 7.888 1.00 96.38 261 LEU A CA 1
ATOM 1843 C C . LEU A 1 261 ? 2.823 -11.376 7.381 1.00 96.38 261 LEU A C 1
ATOM 1845 O O . LEU A 1 261 ? 3.988 -11.149 7.063 1.00 96.38 261 LEU A O 1
ATOM 1849 N N . ALA A 1 262 ? 2.289 -12.598 7.307 1.00 90.88 262 ALA A N 1
ATOM 1850 C CA . ALA A 1 262 ? 3.054 -13.783 6.906 1.00 90.88 262 ALA A CA 1
ATOM 1851 C C . ALA A 1 262 ? 3.311 -13.878 5.387 1.00 90.88 262 ALA A C 1
ATOM 1853 O O . ALA A 1 262 ? 4.193 -14.615 4.954 1.00 90.88 262 ALA A O 1
ATOM 1854 N N . GLY A 1 263 ? 2.558 -13.140 4.563 1.00 93.25 263 GLY A N 1
ATOM 1855 C CA . GLY A 1 263 ? 2.643 -13.241 3.108 1.00 93.25 263 GLY A CA 1
ATOM 1856 C C . GLY A 1 263 ? 1.881 -12.151 2.361 1.00 93.25 263 GLY A C 1
ATOM 1857 O O . GLY A 1 263 ? 1.331 -11.225 2.949 1.00 93.25 263 GLY A O 1
ATOM 1858 N N . SER A 1 264 ? 1.894 -12.227 1.031 1.00 93.12 264 SER A N 1
ATOM 1859 C CA . SER A 1 264 ? 1.212 -11.287 0.134 1.00 93.12 264 SER A CA 1
ATOM 1860 C C . SER A 1 264 ? 0.450 -12.057 -0.947 1.00 93.12 264 SER A C 1
ATOM 1862 O O . SER A 1 264 ? 1.084 -12.813 -1.685 1.00 93.12 264 SER A O 1
ATOM 1864 N N . PRO A 1 265 ? -0.874 -11.873 -1.093 1.00 94.88 265 PRO A N 1
ATOM 1865 C CA . PRO A 1 265 ? -1.751 -11.088 -0.220 1.00 94.88 265 PRO A CA 1
ATOM 1866 C C . PRO A 1 265 ? -1.926 -11.741 1.163 1.00 94.88 265 PRO A C 1
ATOM 1868 O O . PRO A 1 265 ? -1.804 -12.964 1.285 1.00 94.88 265 PRO A O 1
ATOM 1871 N N . ALA A 1 266 ? -2.287 -10.959 2.179 1.00 96.81 266 ALA A N 1
ATOM 1872 C CA . ALA A 1 266 ? -2.643 -11.456 3.511 1.00 96.81 266 ALA A CA 1
ATOM 1873 C C . ALA A 1 266 ? -4.062 -11.031 3.894 1.00 96.81 266 ALA A C 1
ATOM 1875 O O . ALA A 1 266 ? -4.437 -9.877 3.707 1.00 96.81 266 ALA A O 1
ATOM 1876 N N . GLY A 1 267 ? -4.842 -11.965 4.438 1.00 97.44 267 GLY A N 1
ATOM 1877 C CA . GLY A 1 267 ? -6.200 -11.704 4.904 1.00 97.44 267 GLY A CA 1
ATOM 1878 C C . GLY A 1 267 ? -6.332 -11.997 6.389 1.00 97.44 267 GLY A C 1
ATOM 1879 O O . GLY A 1 267 ? -5.797 -13.001 6.847 1.00 97.44 267 GLY A O 1
ATOM 1880 N N . PHE A 1 268 ? -7.054 -11.160 7.129 1.00 98.19 268 PHE A N 1
ATOM 1881 C CA . PHE A 1 268 ? -7.266 -11.340 8.565 1.00 98.19 268 PHE A CA 1
ATOM 1882 C C . PHE A 1 268 ? -8.717 -11.098 8.952 1.00 98.19 268 PHE A C 1
ATOM 1884 O O . PHE A 1 268 ? -9.373 -10.224 8.394 1.00 98.19 268 PHE A O 1
ATOM 1891 N N . ASP A 1 269 ? -9.186 -11.860 9.933 1.00 98.00 269 ASP A N 1
ATOM 1892 C CA . ASP A 1 269 ? -10.409 -11.635 10.689 1.00 98.00 269 ASP A CA 1
ATOM 1893 C C . ASP A 1 269 ? -10.023 -11.207 12.100 1.00 98.00 269 ASP A C 1
ATOM 1895 O O . ASP A 1 269 ? -9.367 -11.952 12.833 1.00 98.00 269 ASP A O 1
ATOM 1899 N N . ILE A 1 270 ? -10.374 -9.976 12.449 1.00 97.94 270 ILE A N 1
ATOM 1900 C CA . ILE A 1 270 ? -9.925 -9.320 13.666 1.00 97.94 270 ILE A CA 1
ATOM 1901 C C . ILE A 1 270 ? -11.138 -9.067 14.549 1.00 97.94 270 ILE A C 1
ATOM 1903 O O . ILE A 1 270 ? -12.072 -8.355 14.179 1.00 97.94 270 ILE A O 1
ATOM 1907 N N . THR A 1 271 ? -11.105 -9.635 15.752 1.00 96.69 271 THR A N 1
ATOM 1908 C CA . THR A 1 271 ? -12.130 -9.430 16.780 1.00 96.69 271 THR A CA 1
ATOM 1909 C C . THR A 1 271 ? -11.478 -9.180 18.129 1.00 96.69 271 THR A C 1
ATOM 1911 O O . THR A 1 271 ? -10.389 -9.675 18.412 1.00 96.69 271 THR A O 1
ATOM 1914 N N . ARG A 1 272 ? -12.172 -8.472 19.021 1.00 92.56 272 ARG A N 1
ATOM 1915 C CA . ARG A 1 272 ? -11.618 -8.139 20.340 1.00 92.56 272 ARG A CA 1
ATOM 1916 C C . ARG A 1 272 ? -11.296 -9.368 21.189 1.00 92.56 272 ARG A C 1
ATOM 1918 O O . ARG A 1 272 ? -10.319 -9.373 21.926 1.00 92.56 272 ARG A O 1
ATOM 1925 N N . ARG A 1 273 ? -12.146 -10.398 21.121 1.00 90.88 273 ARG A N 1
ATOM 1926 C CA . ARG A 1 273 ? -11.986 -11.630 21.914 1.00 90.88 273 ARG A CA 1
ATOM 1927 C C . ARG A 1 273 ? -11.106 -12.672 21.226 1.00 90.88 273 ARG A C 1
ATOM 1929 O O . ARG A 1 273 ? -10.449 -13.433 21.922 1.00 90.88 273 ARG A O 1
ATOM 1936 N N . GLY A 1 274 ? -11.120 -12.726 19.894 1.00 89.38 274 GLY A N 1
ATOM 1937 C CA . GLY A 1 274 ? -10.369 -13.716 19.116 1.00 89.38 274 GLY A CA 1
ATOM 1938 C C . GLY A 1 274 ? -8.995 -13.242 18.644 1.00 89.38 274 GLY A C 1
ATOM 1939 O O . GLY A 1 274 ? -8.235 -14.048 18.115 1.00 89.38 274 GLY A O 1
ATOM 1940 N N . GLY A 1 275 ? -8.673 -11.957 18.818 1.00 94.50 275 GLY A N 1
ATOM 1941 C CA . GLY A 1 275 ? -7.477 -11.354 18.240 1.00 94.50 275 GLY A CA 1
ATOM 1942 C C . GLY A 1 275 ? -7.551 -11.310 16.714 1.00 94.50 275 GLY A C 1
ATOM 1943 O O . GLY A 1 275 ? -8.639 -11.299 16.132 1.00 94.50 275 GLY A O 1
ATOM 1944 N N . ALA A 1 276 ? -6.383 -11.270 16.073 1.00 97.31 276 ALA A N 1
ATOM 1945 C CA . ALA A 1 276 ? -6.249 -11.347 14.625 1.00 97.31 276 ALA A CA 1
ATOM 1946 C C . ALA A 1 276 ? -6.010 -12.800 14.192 1.00 97.31 276 ALA A C 1
ATOM 1948 O O . ALA A 1 276 ? -5.000 -13.403 14.556 1.00 97.31 276 ALA A O 1
ATOM 1949 N N . ARG A 1 277 ? -6.923 -13.351 13.392 1.00 97.62 277 ARG A N 1
ATOM 1950 C CA . ARG A 1 277 ? -6.818 -14.693 12.811 1.00 97.62 277 ARG A CA 1
ATOM 1951 C C . ARG A 1 277 ? -6.636 -14.594 11.304 1.00 97.62 277 ARG A C 1
ATOM 1953 O O . ARG A 1 277 ? -7.379 -13.876 10.646 1.00 97.62 277 ARG A O 1
ATOM 1960 N N . GLU A 1 278 ? -5.682 -15.330 10.747 1.00 97.25 278 GLU A N 1
ATOM 1961 C CA . GLU A 1 278 ? -5.477 -15.346 9.298 1.00 97.25 278 GLU A CA 1
ATOM 1962 C C . GLU A 1 278 ? -6.645 -16.032 8.567 1.00 97.25 278 GLU A C 1
ATOM 1964 O O . GLU A 1 278 ? -7.173 -17.056 9.014 1.00 97.25 278 GLU A O 1
ATOM 1969 N N . LEU A 1 279 ? -7.045 -15.454 7.434 1.00 96.31 279 LEU A N 1
ATOM 1970 C CA . LEU A 1 279 ? -8.103 -15.953 6.565 1.00 96.31 279 LEU A CA 1
ATOM 1971 C C . LEU A 1 279 ? -7.518 -16.667 5.331 1.00 96.31 279 LEU A C 1
ATOM 1973 O O . LEU A 1 279 ? -6.671 -16.098 4.623 1.00 96.31 279 LEU A O 1
ATOM 1977 N N . PRO A 1 280 ? -8.008 -17.876 4.997 1.00 94.81 280 PRO A N 1
ATOM 1978 C CA . PRO A 1 280 ? -7.654 -18.547 3.750 1.00 94.81 280 PRO A CA 1
ATOM 1979 C C . PRO A 1 280 ? -8.198 -17.767 2.545 1.00 94.81 280 PRO A C 1
ATOM 1981 O O . PRO A 1 280 ? -9.179 -17.039 2.673 1.00 94.81 280 PRO A O 1
ATOM 1984 N N . LEU A 1 281 ? -7.588 -17.937 1.365 1.00 90.50 281 LEU A N 1
ATOM 1985 C CA . LEU A 1 281 ? -7.863 -17.131 0.162 1.00 90.50 281 LEU A CA 1
ATOM 1986 C C . LEU A 1 281 ? -9.358 -16.995 -0.187 1.00 90.50 281 LEU A C 1
ATOM 1988 O O . LEU A 1 281 ? -9.805 -15.886 -0.448 1.00 90.50 281 LEU A O 1
ATOM 1992 N N . GLY A 1 282 ? -10.139 -18.078 -0.112 1.00 93.06 282 GLY A N 1
ATOM 1993 C CA . GLY A 1 282 ? -11.578 -18.062 -0.426 1.00 93.06 282 GLY A CA 1
ATOM 1994 C C . GLY A 1 282 ? -12.489 -17.454 0.650 1.00 93.06 282 GLY A C 1
ATOM 1995 O O . GLY A 1 282 ? -13.699 -17.423 0.475 1.00 93.06 282 GLY A O 1
ATOM 1996 N N . GLN A 1 283 ? -11.936 -17.010 1.782 1.00 95.19 283 GLN A N 1
ATOM 1997 C CA . GLN A 1 283 ? -12.681 -16.362 2.869 1.00 95.19 283 GLN A CA 1
ATOM 1998 C C . GLN A 1 283 ? -12.225 -14.920 3.097 1.00 95.19 283 GLN A C 1
ATOM 2000 O O . GLN A 1 283 ? -12.575 -14.322 4.115 1.00 95.19 283 GLN A O 1
ATOM 2005 N N . ARG A 1 284 ? -11.409 -14.360 2.204 1.00 95.50 284 ARG A N 1
ATOM 2006 C CA . ARG A 1 284 ? -10.940 -12.979 2.323 1.00 95.50 284 ARG A CA 1
ATOM 2007 C C . ARG A 1 284 ? -12.019 -12.022 1.816 1.00 95.50 284 ARG A C 1
ATOM 2009 O O . ARG A 1 284 ? -12.769 -12.389 0.915 1.00 95.50 284 ARG A O 1
ATOM 2016 N N . PRO A 1 285 ? -12.127 -10.819 2.392 1.00 94.94 285 PRO A N 1
ATOM 2017 C CA . PRO A 1 285 ? -13.031 -9.810 1.861 1.00 94.94 285 PRO A CA 1
ATOM 2018 C C . PRO A 1 285 ? -12.589 -9.380 0.449 1.00 94.94 285 PRO A C 1
ATOM 2020 O O . PRO A 1 285 ? -11.389 -9.386 0.140 1.00 94.94 285 PRO A O 1
ATOM 2023 N N . CYS A 1 286 ? -13.568 -9.030 -0.392 1.00 85.31 286 CYS A N 1
ATOM 2024 C CA . CYS A 1 286 ? -13.396 -8.665 -1.806 1.00 85.31 286 CYS A CA 1
ATOM 2025 C C . CYS A 1 286 ? -12.653 -9.710 -2.671 1.00 85.31 286 CYS A C 1
ATOM 2027 O O . CYS A 1 286 ? -11.878 -9.327 -3.551 1.00 85.31 286 CYS A O 1
ATOM 2029 N N . ALA A 1 287 ? -12.831 -11.005 -2.385 1.00 68.31 287 ALA A N 1
ATOM 2030 C CA . ALA A 1 287 ? -12.277 -12.114 -3.171 1.00 68.31 287 ALA A CA 1
ATOM 2031 C C . ALA A 1 287 ? -13.221 -12.569 -4.292 1.00 68.31 287 ALA A C 1
ATOM 2033 O O . ALA A 1 287 ? -14.453 -12.519 -4.077 1.00 68.31 287 ALA A O 1
#